Protein AF-A0A9N9RX74-F1 (afdb_monomer_lite)

Secondary structure (DSSP, 8-state):
--------------------B-SSGGGS-TTEEEETTTTEEEEB-SSGGGSPTTEEEETTEEEES--TT-SPTTEEEETTEEEE--SSGGGS-TTEEEETTTTEEEES-SSGGGSPTTEEEETTTTEEEES-SSGGGS-TTEEEETTTTEEEES-SSGGGS-TTEEEETTTTEEEES-SSGGGS-TTEEEETTTTEEEETTTSTTSS-BTEEEEEETTEEEEEEPTTEEEETTTEEEEPPTT----TT-HHHHS-TT-EEEEETTEEEEE-TT-S---S-TT-PPPP------------------

Organism: NCBI:txid315576

pLDDT: mean 77.28, std 19.47, range [28.55, 97.38]

Foldseek 3Di:
DDDDDDDDDPDDDDPDPPQQFAPFQVSEPPQWTQDPVPSGTDGFDPAQVSDDPQWTHDPRDTDGADDAPRDAAQFGGDPRHTDRFADAQVSYDLQWGQDNVVRHTDGAHDFQVSDAAQWTQDPVVRHTDGAADFQVSHPQQWGHPNVVSGTDGAHPFQVSDDQQWTQDPVVSHTDGAAPFQVSEPQQWGQPVVVSHTDGQPPPQQRAAPQWDWDGGNRAIDIDHHPQWDQDPPHHTDGDDPPDDPPLPCLPPQAANQWDWDQDPSDIATHHPPDPDPDRYSPDHPDDPPPPPPPPPDDDDDDDDD

Radius of gyration: 37.35 Å; chains: 1; bounding box: 63×52×132 Å

Structure (mmCIF, N/CA/C/O backbone):
data_AF-A0A9N9RX74-F1
#
_entry.id   AF-A0A9N9RX74-F1
#
loop_
_atom_site.group_PDB
_atom_site.id
_atom_site.type_symbol
_atom_site.label_atom_id
_atom_site.label_alt_id
_atom_site.label_comp_id
_atom_site.label_asym_id
_atom_site.label_entity_id
_atom_site.label_seq_id
_atom_site.pdbx_PDB_ins_code
_atom_site.Cartn_x
_atom_site.Cartn_y
_atom_site.Cartn_z
_atom_site.occupancy
_atom_site.B_iso_or_equiv
_atom_site.auth_seq_id
_atom_site.auth_comp_id
_atom_site.auth_asym_id
_atom_site.auth_atom_id
_atom_site.pdbx_PDB_model_num
ATOM 1 N N . MET A 1 1 ? -17.998 -5.572 -93.639 1.00 39.47 1 MET A N 1
ATOM 2 C CA . MET A 1 1 ? -18.394 -4.177 -93.358 1.00 39.47 1 MET A CA 1
ATOM 3 C C . MET A 1 1 ? -18.316 -3.949 -91.856 1.00 39.47 1 MET A C 1
ATOM 5 O O . MET A 1 1 ? -19.002 -4.650 -91.138 1.00 39.47 1 MET A O 1
ATOM 9 N N . LYS A 1 2 ? -17.438 -3.025 -91.445 1.00 40.91 2 LYS A N 1
ATOM 10 C CA . LYS A 1 2 ? -17.477 -2.146 -90.260 1.00 40.91 2 LYS A CA 1
ATOM 11 C C . LYS A 1 2 ? -17.969 -2.672 -88.890 1.00 40.91 2 LYS A C 1
ATOM 13 O O . LYS A 1 2 ? -19.155 -2.915 -88.721 1.00 40.91 2 LYS A O 1
ATOM 18 N N . SER A 1 3 ? -17.067 -2.490 -87.910 1.00 42.22 3 SER A N 1
ATOM 19 C CA . SER A 1 3 ? -17.311 -1.796 -86.621 1.00 42.22 3 SER A CA 1
ATOM 20 C C . SER A 1 3 ? -18.019 -2.561 -85.486 1.00 42.22 3 SER A C 1
ATOM 22 O O . SER A 1 3 ? -18.928 -3.325 -85.745 1.00 42.22 3 SER A O 1
ATOM 24 N N . PHE A 1 4 ? -17.724 -2.399 -84.188 1.00 45.25 4 PHE A N 1
ATOM 25 C CA . PHE A 1 4 ? -16.960 -1.408 -83.412 1.00 45.25 4 PHE A CA 1
ATOM 26 C C . PHE A 1 4 ? -16.378 -2.131 -82.171 1.00 45.25 4 PHE A C 1
ATOM 28 O O . PHE A 1 4 ? -17.130 -2.766 -81.436 1.00 45.25 4 PHE A O 1
ATOM 35 N N . LEU A 1 5 ? -15.067 -2.022 -81.917 1.00 49.81 5 LEU A N 1
ATOM 36 C CA . LEU A 1 5 ? -14.464 -2.321 -80.610 1.00 49.81 5 LEU A CA 1
ATOM 37 C C . LEU A 1 5 ? -14.644 -1.087 -79.713 1.00 49.81 5 LEU A C 1
ATOM 39 O O . LEU A 1 5 ? -14.194 0.001 -80.072 1.00 49.81 5 LEU A O 1
ATOM 43 N N . LEU A 1 6 ? -15.288 -1.256 -78.559 1.00 53.31 6 LEU A N 1
ATOM 44 C CA . LEU A 1 6 ? -15.466 -0.216 -77.548 1.00 53.31 6 LEU A CA 1
ATOM 45 C C . LEU A 1 6 ? -14.317 -0.315 -76.527 1.00 53.31 6 LEU A C 1
ATOM 47 O O . LEU A 1 6 ? -14.358 -1.127 -75.608 1.00 53.31 6 LEU A O 1
ATOM 51 N N . PHE A 1 7 ? -13.266 0.482 -76.723 1.00 47.78 7 PHE A N 1
ATOM 52 C CA . PHE A 1 7 ? -12.184 0.673 -75.751 1.00 47.78 7 PHE A CA 1
ATOM 53 C C . PHE A 1 7 ? -12.612 1.746 -74.741 1.00 47.78 7 PHE A C 1
ATOM 55 O O . PHE A 1 7 ? -12.694 2.926 -75.081 1.00 47.78 7 PHE A O 1
ATOM 62 N N . ILE A 1 8 ? -12.892 1.347 -73.500 1.00 54.69 8 ILE A N 1
ATOM 63 C CA . ILE A 1 8 ? -13.088 2.273 -72.380 1.00 54.69 8 ILE A CA 1
ATOM 64 C C . ILE A 1 8 ? -11.698 2.623 -71.833 1.00 54.69 8 ILE A C 1
ATOM 66 O O . ILE A 1 8 ? -11.082 1.828 -71.126 1.00 54.69 8 ILE A O 1
ATOM 70 N N . LEU A 1 9 ? -11.185 3.805 -72.193 1.00 48.62 9 LEU A N 1
ATOM 71 C CA . LEU A 1 9 ? -10.022 4.412 -71.542 1.00 48.62 9 LEU A CA 1
ATOM 72 C C . LEU A 1 9 ? -10.445 4.920 -70.154 1.00 48.62 9 LEU A C 1
ATOM 74 O O . LEU A 1 9 ? -11.092 5.960 -70.037 1.00 48.62 9 LEU A O 1
ATOM 78 N N . LEU A 1 10 ? -10.060 4.200 -69.100 1.00 52.34 10 LEU A N 1
ATOM 79 C CA . LEU A 1 10 ? -10.026 4.739 -67.741 1.00 52.34 10 LEU A CA 1
ATOM 80 C C . LEU A 1 10 ? -8.803 5.664 -67.630 1.00 52.34 10 LEU A C 1
ATOM 82 O O . LEU A 1 10 ? -7.663 5.202 -67.589 1.00 52.34 10 LEU A O 1
ATOM 86 N N . ILE A 1 11 ? -9.031 6.976 -67.611 1.00 49.78 11 ILE A N 1
ATOM 87 C CA . ILE A 1 11 ? -7.983 7.976 -67.387 1.00 49.78 11 ILE A CA 1
ATOM 88 C C . ILE A 1 11 ? -7.787 8.092 -65.873 1.00 49.78 11 ILE A C 1
ATOM 90 O O . ILE A 1 11 ? -8.574 8.729 -65.178 1.00 49.78 11 ILE A O 1
ATOM 94 N N . CYS A 1 12 ? -6.751 7.437 -65.353 1.00 43.66 12 CYS A N 1
ATOM 95 C CA . CYS A 1 12 ? -6.320 7.584 -63.968 1.00 43.66 12 CYS A CA 1
ATOM 96 C C . CYS A 1 12 ? -5.566 8.920 -63.839 1.00 43.66 12 CYS A C 1
ATOM 98 O O . CYS A 1 12 ? -4.386 9.006 -64.176 1.00 43.66 12 CYS A O 1
ATOM 100 N N . THR A 1 13 ? -6.240 9.989 -63.409 1.00 49.12 13 THR A N 1
ATOM 101 C CA . THR A 1 13 ? -5.574 11.253 -63.064 1.00 49.12 13 THR A CA 1
ATOM 102 C C . THR A 1 13 ? -4.866 11.081 -61.724 1.00 49.12 13 THR A C 1
ATOM 104 O O . THR A 1 13 ? -5.491 11.161 -60.667 1.00 49.12 13 THR A O 1
ATOM 107 N N . THR A 1 14 ? -3.560 10.824 -61.750 1.00 45.06 14 THR A N 1
ATOM 108 C CA . THR A 1 14 ? -2.724 10.922 -60.549 1.00 45.06 14 THR A CA 1
ATOM 109 C C . THR A 1 14 ? -2.688 12.383 -60.089 1.00 45.06 14 THR A C 1
ATOM 111 O O . THR A 1 14 ? -2.385 13.246 -60.919 1.00 45.06 14 THR A O 1
ATOM 114 N N . PRO A 1 15 ? -2.962 12.702 -58.812 1.00 46.28 15 PRO A N 1
ATOM 115 C CA . PRO A 1 15 ? -2.788 14.057 -58.311 1.00 46.28 15 PRO A CA 1
ATOM 116 C C . PRO A 1 15 ? -1.306 14.432 -58.405 1.00 46.28 15 PRO A C 1
ATOM 118 O O . PRO A 1 15 ? -0.444 13.813 -57.782 1.00 46.28 15 PRO A O 1
ATOM 121 N N . THR A 1 16 ? -0.998 15.439 -59.216 1.00 43.59 16 THR A N 1
ATOM 122 C CA . THR A 1 16 ? 0.318 16.074 -59.255 1.00 43.59 16 THR A CA 1
ATOM 123 C C . THR A 1 16 ? 0.564 16.755 -57.913 1.00 43.59 16 THR A C 1
ATOM 125 O O . THR A 1 16 ? -0.002 17.812 -57.636 1.00 43.59 16 THR A O 1
ATOM 128 N N . ILE A 1 17 ? 1.396 16.144 -57.068 1.00 50.72 17 ILE A N 1
ATOM 129 C CA . ILE A 1 17 ? 1.930 16.772 -55.857 1.00 50.72 17 ILE A CA 1
ATOM 130 C C . ILE A 1 17 ? 2.797 17.949 -56.316 1.00 50.72 17 ILE A C 1
ATOM 132 O O . ILE A 1 17 ? 3.906 17.767 -56.816 1.00 50.72 17 ILE A O 1
ATOM 136 N N . SER A 1 18 ? 2.261 19.163 -56.196 1.00 50.03 18 SER A N 1
ATOM 137 C CA . SER A 1 18 ? 2.992 20.406 -56.436 1.00 50.03 18 SER A CA 1
ATOM 138 C C . SER A 1 18 ? 4.061 20.555 -55.357 1.00 50.03 18 SER A C 1
ATOM 140 O O . SER A 1 18 ? 3.775 20.993 -54.244 1.00 50.03 18 SER A O 1
ATOM 142 N N . VAL A 1 19 ? 5.302 20.201 -55.679 1.00 56.84 19 VAL A N 1
ATOM 143 C CA . VAL A 1 19 ? 6.461 20.537 -54.849 1.00 56.84 19 VAL A CA 1
ATOM 144 C C . VAL A 1 19 ? 6.648 22.053 -54.936 1.00 56.84 19 VAL A C 1
ATOM 146 O O . VAL A 1 19 ? 7.164 22.558 -55.928 1.00 56.84 19 VAL A O 1
ATOM 149 N N . HIS A 1 20 ? 6.155 22.785 -53.936 1.00 70.94 20 HIS A N 1
ATOM 150 C CA . HIS A 1 20 ? 6.226 24.245 -53.898 1.00 70.94 20 HIS A CA 1
ATOM 151 C C . HIS A 1 20 ? 7.668 24.672 -53.580 1.00 70.94 20 HIS A C 1
ATOM 153 O O . HIS A 1 20 ? 8.146 24.528 -52.450 1.00 70.94 20 HIS A O 1
ATOM 159 N N . SER A 1 21 ? 8.395 25.114 -54.606 1.00 81.75 21 SER A N 1
ATOM 160 C CA . SER A 1 21 ? 9.707 25.743 -54.448 1.00 81.75 21 SER A CA 1
ATOM 161 C C . SER A 1 21 ? 9.553 27.155 -53.882 1.00 81.75 21 SER A C 1
ATOM 163 O O . SER A 1 21 ? 8.623 27.865 -54.253 1.00 81.75 21 SER A O 1
ATOM 165 N N . CYS A 1 22 ? 10.472 27.571 -53.014 1.00 86.25 22 CYS A N 1
ATOM 166 C CA . CYS A 1 22 ? 10.453 28.873 -52.348 1.00 86.25 22 CYS A CA 1
ATOM 167 C C . CYS A 1 22 ? 11.838 29.526 -52.373 1.00 86.25 22 CYS A C 1
ATOM 169 O O . CYS A 1 22 ? 12.859 28.840 -52.369 1.00 86.25 22 CYS A O 1
ATOM 171 N N . ASN A 1 23 ? 11.868 30.857 -52.350 1.00 87.25 23 ASN A N 1
ATOM 172 C CA . ASN A 1 23 ? 13.080 31.655 -52.156 1.00 87.25 23 ASN A CA 1
ATOM 173 C C . ASN A 1 23 ? 13.099 32.331 -50.778 1.00 87.25 23 ASN A C 1
ATOM 175 O O . ASN A 1 23 ? 14.157 32.712 -50.284 1.00 87.25 23 ASN A O 1
ATOM 179 N N . ASN A 1 24 ? 11.931 32.523 -50.161 1.00 85.12 24 ASN A N 1
ATOM 180 C CA . ASN A 1 24 ? 11.794 33.073 -48.817 1.00 85.12 24 ASN A CA 1
ATOM 181 C C . ASN A 1 24 ? 10.496 32.580 -48.145 1.00 85.12 24 ASN A C 1
ATOM 183 O O . ASN A 1 24 ? 9.638 31.973 -48.778 1.00 85.12 24 ASN A O 1
ATOM 187 N N . ASN A 1 25 ? 10.326 32.866 -46.851 1.00 81.88 25 ASN A N 1
ATOM 188 C CA . ASN A 1 25 ? 9.178 32.387 -46.066 1.00 81.88 25 ASN A CA 1
ATOM 189 C C . ASN A 1 25 ? 7.806 32.893 -46.544 1.00 81.88 25 ASN A C 1
ATOM 191 O O . ASN A 1 25 ? 6.804 32.298 -46.170 1.00 81.88 25 ASN A O 1
ATOM 195 N N . LYS A 1 26 ? 7.732 33.975 -47.332 1.00 86.00 26 LYS A N 1
ATOM 196 C CA . LYS A 1 26 ? 6.457 34.486 -47.868 1.00 86.00 26 LYS A CA 1
ATOM 197 C C . LYS A 1 26 ? 5.924 33.639 -49.019 1.00 86.00 26 LYS A C 1
ATOM 199 O O . LYS A 1 26 ? 4.746 33.743 -49.335 1.00 86.00 26 LYS A O 1
ATOM 204 N N . ASP A 1 27 ? 6.786 32.821 -49.618 1.00 86.69 27 ASP A N 1
ATOM 205 C CA . ASP A 1 27 ? 6.413 31.884 -50.675 1.00 86.69 27 ASP A CA 1
ATOM 206 C C . ASP A 1 27 ? 5.790 30.602 -50.084 1.00 86.69 27 ASP A C 1
ATOM 208 O O . ASP A 1 27 ? 5.412 29.705 -50.824 1.00 86.69 27 ASP A O 1
ATOM 212 N N . CYS A 1 28 ? 5.701 30.498 -48.753 1.00 83.25 28 CYS A N 1
ATOM 213 C CA . CYS A 1 28 ? 5.176 29.344 -48.034 1.00 83.25 28 CYS A CA 1
ATOM 214 C C . CYS A 1 28 ? 3.874 29.683 -47.302 1.00 83.25 28 CYS A C 1
ATOM 216 O O . CYS A 1 28 ? 3.587 30.849 -47.019 1.00 83.25 28 CYS A O 1
ATOM 218 N N . ASN A 1 29 ? 3.087 28.658 -46.966 1.00 85.56 29 ASN A N 1
ATOM 219 C CA . ASN A 1 29 ? 1.872 28.849 -46.175 1.00 85.56 29 ASN A CA 1
ATOM 220 C C . ASN A 1 29 ? 2.196 29.362 -44.760 1.00 85.56 29 ASN A C 1
ATOM 222 O O . ASN A 1 29 ? 3.330 29.265 -44.295 1.00 85.56 29 ASN A O 1
ATOM 226 N N . VAL A 1 30 ? 1.182 29.880 -44.054 1.00 80.38 30 VAL A N 1
ATOM 227 C CA . VAL A 1 30 ? 1.325 30.484 -42.709 1.00 80.38 30 VAL A CA 1
ATOM 228 C C . VAL A 1 30 ? 2.016 29.545 -41.705 1.00 80.38 30 VAL A C 1
ATOM 230 O O . VAL A 1 30 ? 2.771 30.013 -40.853 1.00 80.38 30 VAL A O 1
ATOM 233 N N . ASP A 1 31 ? 1.841 28.231 -41.866 1.00 76.25 31 ASP A N 1
ATOM 234 C CA . ASP A 1 31 ? 2.404 27.200 -40.984 1.00 76.25 31 ASP A CA 1
ATOM 235 C C . ASP A 1 31 ? 3.706 26.582 -41.524 1.00 76.25 31 ASP A C 1
ATOM 237 O O . ASP A 1 31 ? 4.183 25.558 -41.030 1.00 76.25 31 ASP A O 1
ATOM 241 N N . GLU A 1 32 ? 4.304 27.186 -42.550 1.00 83.50 32 GLU A N 1
ATOM 242 C CA . GLU A 1 32 ? 5.499 26.698 -43.229 1.00 83.50 32 GLU A CA 1
ATOM 243 C C . GLU A 1 32 ? 6.634 27.736 -43.205 1.00 83.50 32 GLU A C 1
ATOM 245 O O . GLU A 1 32 ? 6.478 28.912 -42.871 1.00 83.50 32 GLU A O 1
ATOM 250 N N . HIS A 1 33 ? 7.843 27.288 -43.515 1.00 84.62 33 HIS A N 1
ATOM 251 C CA . HIS A 1 33 ? 8.993 28.149 -43.760 1.00 84.62 33 HIS A CA 1
ATOM 252 C C . HIS A 1 33 ? 9.804 27.600 -44.926 1.00 84.62 33 HIS A C 1
ATOM 254 O O . HIS A 1 33 ? 9.782 26.400 -45.205 1.00 84.62 33 HIS A O 1
ATOM 260 N N . CYS A 1 34 ? 10.534 28.483 -45.594 1.00 82.69 34 CYS A N 1
ATOM 261 C CA . CYS A 1 34 ? 11.410 28.106 -46.680 1.00 82.69 34 CYS A CA 1
ATOM 262 C C . CYS A 1 34 ? 12.729 27.573 -46.122 1.00 82.69 34 CYS A C 1
ATOM 264 O O . CYS A 1 34 ? 13.456 28.294 -45.436 1.00 82.69 34 CYS A O 1
ATOM 266 N N . ARG A 1 35 ? 13.051 26.309 -46.412 1.00 80.50 35 ARG A N 1
ATOM 267 C CA . ARG A 1 35 ? 14.345 25.726 -46.042 1.00 80.50 35 ARG A CA 1
ATOM 268 C C . ARG A 1 35 ? 15.417 26.174 -47.025 1.00 80.50 35 ARG A C 1
ATOM 270 O O . ARG A 1 35 ? 15.446 25.680 -48.150 1.00 80.50 35 ARG A O 1
ATOM 277 N N . ASN A 1 36 ? 16.335 27.030 -46.578 1.00 76.88 36 ASN A N 1
ATOM 278 C CA . ASN A 1 36 ? 17.414 27.586 -47.408 1.00 76.88 36 ASN A CA 1
ATOM 279 C C . ASN A 1 36 ? 18.270 26.514 -48.111 1.00 76.88 36 ASN A C 1
ATOM 281 O O . ASN A 1 36 ? 18.756 26.746 -49.210 1.00 76.88 36 ASN A O 1
ATOM 285 N N . GLU A 1 37 ? 18.425 25.332 -47.508 1.00 78.56 37 GLU A N 1
ATOM 286 C CA . GLU A 1 37 ? 19.217 24.228 -48.070 1.00 78.56 37 GLU A CA 1
ATOM 287 C C . GLU A 1 37 ? 18.522 23.491 -49.224 1.00 78.56 37 GLU A C 1
ATOM 289 O O . GLU A 1 37 ? 19.183 22.941 -50.100 1.00 78.56 37 GLU A O 1
ATOM 294 N N . THR A 1 38 ? 17.184 23.451 -49.227 1.00 80.31 38 THR A N 1
ATOM 295 C CA . THR A 1 38 ? 16.403 22.669 -50.208 1.00 80.31 38 THR A CA 1
ATOM 296 C C . THR A 1 38 ? 15.525 23.529 -51.111 1.00 80.31 38 THR A C 1
ATOM 298 O O . THR A 1 38 ? 14.982 23.003 -52.082 1.00 80.31 38 THR A O 1
ATOM 301 N N . LEU A 1 39 ? 15.384 24.824 -50.798 1.00 86.81 39 LEU A N 1
ATOM 302 C CA . LEU A 1 39 ? 14.485 25.782 -51.450 1.00 86.81 39 LEU A CA 1
ATOM 303 C C . LEU A 1 39 ? 13.041 25.259 -51.539 1.00 86.81 39 LEU A C 1
ATOM 305 O O . LEU A 1 39 ? 12.364 25.412 -52.556 1.00 86.81 39 LEU A O 1
ATOM 309 N N . LYS A 1 40 ? 12.579 24.592 -50.473 1.00 84.81 40 LYS A N 1
ATOM 310 C CA . LYS A 1 40 ? 11.228 24.025 -50.345 1.00 84.81 40 LYS A CA 1
ATOM 311 C C . LYS A 1 40 ? 10.559 24.485 -49.058 1.00 84.81 40 LYS A C 1
ATOM 313 O O . LYS A 1 40 ? 11.217 24.610 -48.021 1.00 84.81 40 LYS A O 1
ATOM 318 N N . CYS A 1 41 ? 9.248 24.688 -49.128 1.00 81.69 41 CYS A N 1
ATOM 319 C CA . CYS A 1 41 ? 8.431 24.958 -47.954 1.00 81.69 41 CYS A CA 1
ATOM 320 C C . CYS A 1 41 ? 8.328 23.705 -47.076 1.00 81.69 41 CYS A C 1
ATOM 322 O O . CYS A 1 41 ? 8.033 22.613 -47.562 1.00 81.69 41 CYS A O 1
ATOM 324 N N . SER A 1 42 ? 8.600 23.860 -45.783 1.00 78.00 42 SER A N 1
ATOM 325 C CA . SER A 1 42 ? 8.465 22.816 -44.767 1.00 78.00 42 SER A CA 1
ATOM 326 C C . SER A 1 42 ? 7.597 23.330 -43.633 1.00 78.00 42 SER A C 1
ATOM 328 O O . SER A 1 42 ? 7.782 24.464 -43.186 1.00 78.00 42 SER A O 1
ATOM 330 N N . LYS A 1 43 ? 6.712 22.480 -43.105 1.00 80.19 43 LYS A N 1
ATOM 331 C CA . LYS A 1 43 ? 5.944 22.797 -41.897 1.00 80.19 43 LYS A CA 1
ATOM 332 C C . LYS A 1 43 ? 6.868 23.197 -40.749 1.00 80.19 43 LYS A C 1
ATOM 334 O O . LYS A 1 43 ? 7.937 22.603 -40.567 1.00 80.19 43 LYS A O 1
ATOM 339 N N . ARG A 1 44 ? 6.453 24.219 -40.006 1.00 82.06 44 ARG A N 1
ATOM 340 C CA . ARG A 1 44 ? 6.989 24.526 -38.681 1.00 82.06 44 ARG A CA 1
ATOM 341 C C . ARG A 1 44 ? 6.372 23.561 -37.681 1.00 82.06 44 ARG A C 1
ATOM 343 O O . ARG A 1 44 ? 5.224 23.156 -37.835 1.00 82.06 44 ARG A O 1
ATOM 350 N N . CYS A 1 45 ? 7.134 23.220 -36.660 1.00 86.62 45 CYS A N 1
ATOM 351 C CA . CYS A 1 45 ? 6.640 22.453 -35.529 1.00 86.62 45 CYS A CA 1
ATOM 352 C C . CYS A 1 45 ? 6.773 23.279 -34.251 1.00 86.62 45 CYS A C 1
ATOM 354 O O . CYS A 1 45 ? 7.661 24.126 -34.133 1.00 86.62 45 CYS A O 1
ATOM 356 N N . GLN A 1 46 ? 5.903 23.023 -33.288 1.00 86.19 46 GLN A N 1
ATOM 357 C CA . GLN A 1 46 ? 6.021 23.511 -31.919 1.00 86.19 46 GLN A CA 1
ATOM 358 C C . GLN A 1 46 ? 6.235 22.341 -30.948 1.00 86.19 46 GLN A C 1
ATOM 360 O O . GLN A 1 46 ? 6.946 22.483 -29.951 1.00 86.19 46 GLN A O 1
ATOM 365 N N . TYR A 1 47 ? 5.670 21.179 -31.272 1.00 85.12 47 TYR A N 1
ATOM 366 C CA . TYR A 1 47 ? 5.776 19.927 -30.535 1.00 85.12 47 TYR A CA 1
ATOM 367 C C . TYR A 1 47 ? 6.157 18.781 -31.482 1.00 85.12 47 TYR A C 1
ATOM 369 O O . TYR A 1 47 ? 5.943 18.862 -32.689 1.00 85.12 47 TYR A O 1
ATOM 377 N N . ASP A 1 48 ? 6.692 17.681 -30.943 1.00 83.44 48 ASP A N 1
ATOM 378 C CA . ASP A 1 48 ? 7.052 16.494 -31.742 1.00 83.44 48 ASP A CA 1
ATOM 379 C C . ASP A 1 48 ? 5.836 15.915 -32.497 1.00 83.44 48 ASP A C 1
ATOM 381 O O . ASP A 1 48 ? 5.984 15.401 -33.600 1.00 83.44 48 ASP A O 1
ATOM 385 N N . ALA A 1 49 ? 4.625 16.074 -31.946 1.00 85.19 49 ALA A N 1
ATOM 386 C CA . ALA A 1 49 ? 3.369 15.648 -32.568 1.00 85.19 49 ALA A CA 1
ATOM 387 C C . ALA A 1 49 ? 3.005 16.415 -33.857 1.00 85.19 49 ALA A C 1
ATOM 389 O O . ALA A 1 49 ? 2.165 15.944 -34.621 1.00 85.19 49 ALA A O 1
ATOM 390 N N . ASP A 1 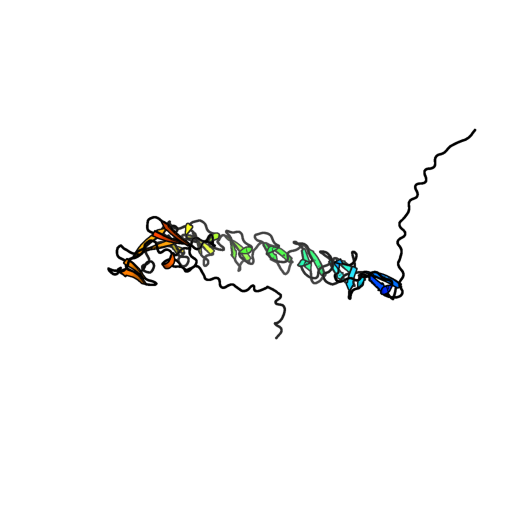50 ? 3.629 17.572 -34.110 1.00 86.06 50 ASP A N 1
ATOM 391 C CA . ASP A 1 50 ? 3.434 18.340 -35.348 1.00 86.06 50 ASP A CA 1
ATOM 392 C C . ASP A 1 50 ? 4.260 17.772 -36.517 1.00 86.06 50 ASP A C 1
ATOM 394 O O . ASP A 1 50 ? 4.074 18.162 -37.674 1.00 86.06 50 ASP A O 1
ATOM 398 N N . CYS A 1 51 ? 5.195 16.865 -36.219 1.00 84.81 51 CYS A N 1
ATOM 399 C CA . CYS A 1 51 ? 6.064 16.226 -37.191 1.00 84.81 51 CYS A CA 1
ATOM 400 C C . CYS A 1 51 ? 5.509 14.865 -37.647 1.00 84.81 51 CYS A C 1
ATOM 402 O O . CYS A 1 51 ? 4.773 14.188 -36.935 1.00 84.81 51 CYS A O 1
ATOM 404 N N . GLU A 1 52 ? 5.873 14.453 -38.866 1.00 83.31 52 GLU A N 1
ATOM 405 C CA . GLU A 1 52 ? 5.606 13.094 -39.361 1.00 83.31 52 GLU A CA 1
ATOM 406 C C . GLU A 1 52 ? 6.286 12.040 -38.468 1.00 83.31 52 GLU A C 1
ATOM 408 O O . GLU A 1 52 ? 7.261 12.341 -37.777 1.00 83.31 52 GLU A O 1
ATOM 413 N N . SER A 1 53 ? 5.805 10.793 -38.514 1.00 79.31 53 SER A N 1
ATOM 414 C CA . SER A 1 53 ? 6.419 9.666 -37.800 1.00 79.31 53 SER A CA 1
ATOM 415 C C . SER A 1 53 ? 7.936 9.597 -38.057 1.00 79.31 53 SER A C 1
ATOM 417 O O . SER A 1 53 ? 8.387 9.825 -39.178 1.00 79.31 53 SER A O 1
ATOM 419 N N . ASP A 1 54 ? 8.717 9.310 -37.009 1.00 77.88 54 ASP A N 1
ATOM 420 C CA . ASP A 1 54 ? 10.195 9.285 -37.002 1.00 77.88 54 ASP A CA 1
ATOM 421 C C . ASP A 1 54 ? 10.902 10.652 -37.149 1.00 77.88 54 ASP A C 1
ATOM 423 O O . ASP A 1 54 ? 12.095 10.720 -37.474 1.00 77.88 54 ASP A O 1
ATOM 427 N N . LYS A 1 55 ? 10.193 11.759 -36.891 1.00 87.19 55 LYS A N 1
ATOM 428 C CA . LYS A 1 55 ? 10.768 13.106 -36.759 1.00 87.19 55 LYS A CA 1
ATOM 429 C C . LYS A 1 55 ? 10.420 13.722 -35.402 1.00 87.19 55 LYS A C 1
ATOM 431 O O . LYS A 1 55 ? 9.416 13.375 -34.791 1.00 87.19 55 LYS A O 1
ATOM 436 N N . TYR A 1 56 ? 11.234 14.671 -34.952 1.00 89.25 56 TYR A N 1
ATOM 437 C CA . TYR A 1 56 ? 10.998 15.439 -33.727 1.00 89.25 56 TYR A CA 1
ATOM 438 C C . TYR A 1 56 ? 11.220 16.932 -33.971 1.00 89.25 56 TYR A C 1
ATOM 440 O O . TYR A 1 56 ? 11.903 17.322 -34.926 1.00 89.25 56 TYR A O 1
ATOM 448 N N . CYS A 1 57 ? 10.654 17.775 -33.111 1.00 88.62 57 CYS A N 1
ATOM 449 C CA . CYS A 1 57 ? 10.675 19.214 -33.307 1.00 88.62 57 CYS A CA 1
ATOM 450 C C . CYS A 1 57 ? 11.886 19.890 -32.660 1.00 88.62 57 CYS A C 1
ATOM 452 O O . CYS A 1 57 ? 11.931 20.061 -31.440 1.00 88.62 57 CYS A O 1
ATOM 454 N N . ASP A 1 58 ? 12.850 20.344 -33.461 1.00 88.69 58 ASP A N 1
ATOM 455 C CA . ASP A 1 58 ? 14.055 21.040 -33.006 1.00 88.69 58 ASP A CA 1
ATOM 456 C C . ASP A 1 58 ? 14.131 22.474 -33.499 1.00 88.69 58 ASP A C 1
ATOM 458 O O . ASP A 1 58 ? 14.343 22.721 -34.679 1.00 88.69 58 ASP A O 1
ATOM 462 N N . GLY A 1 59 ? 13.947 23.435 -32.590 1.00 84.69 59 GLY A N 1
ATOM 463 C CA . GLY A 1 59 ? 14.033 24.853 -32.941 1.00 84.69 59 GLY A CA 1
ATOM 464 C C . GLY A 1 59 ? 13.032 25.287 -34.018 1.00 84.69 59 GLY A C 1
ATOM 465 O O . GLY A 1 59 ? 13.329 26.194 -34.785 1.00 84.69 59 GLY A O 1
ATOM 466 N N . SER A 1 60 ? 11.839 24.683 -34.054 1.00 84.44 60 SER A N 1
ATOM 467 C CA . SER A 1 60 ? 10.788 24.851 -35.082 1.00 84.44 60 SER A CA 1
ATOM 468 C C . SER A 1 60 ? 10.985 24.076 -36.387 1.00 84.44 60 SER A C 1
ATOM 470 O O . SER A 1 60 ? 10.173 24.216 -37.306 1.00 84.44 60 SER A O 1
ATOM 472 N N . GLU A 1 61 ? 12.009 23.228 -36.470 1.00 85.19 61 GLU A N 1
ATOM 473 C CA . GLU A 1 61 ? 12.232 22.342 -37.608 1.00 85.19 61 GLU A CA 1
ATOM 474 C C . GLU A 1 61 ? 12.002 20.880 -37.233 1.00 85.19 61 GLU A C 1
ATOM 476 O O . GLU A 1 61 ? 12.579 20.363 -36.277 1.00 85.19 61 GLU A O 1
ATOM 481 N N . CYS A 1 62 ? 11.211 20.172 -38.039 1.00 86.06 62 CYS A N 1
ATOM 482 C CA . CYS A 1 62 ? 11.132 18.721 -37.936 1.00 86.06 62 CYS A CA 1
ATOM 483 C C . CYS A 1 62 ? 12.440 18.095 -38.434 1.00 86.06 62 CYS A C 1
ATOM 485 O O . CYS A 1 62 ? 12.715 18.097 -39.645 1.00 86.06 62 CYS A O 1
ATOM 487 N N . LYS A 1 63 ? 13.228 17.555 -37.503 1.00 87.44 63 LYS A N 1
ATOM 488 C CA . LYS A 1 63 ? 14.451 16.797 -37.782 1.00 87.44 63 LYS A CA 1
ATOM 489 C C . LYS A 1 63 ? 14.151 15.307 -37.769 1.00 8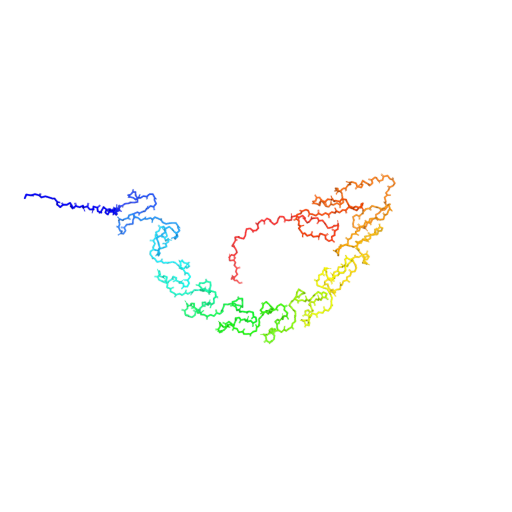7.44 63 LYS A C 1
ATOM 491 O O . LYS A 1 63 ? 13.396 14.831 -36.929 1.00 87.44 63 LYS A O 1
ATOM 496 N N . THR A 1 64 ? 14.746 14.579 -38.707 1.00 87.94 64 THR A N 1
ATOM 497 C CA . THR A 1 64 ? 14.667 13.116 -38.743 1.00 87.94 64 THR A CA 1
ATOM 498 C C . THR A 1 64 ? 15.408 12.527 -37.554 1.00 87.94 64 THR A C 1
ATOM 500 O O . THR A 1 64 ? 16.536 12.934 -37.270 1.00 87.94 64 THR A O 1
ATOM 503 N N . GLY A 1 65 ? 14.788 11.551 -36.895 1.00 88.75 65 GLY A N 1
ATOM 504 C CA . GLY A 1 65 ? 15.371 10.835 -35.775 1.00 88.75 65 GLY A CA 1
ATOM 505 C C . GLY A 1 65 ? 14.569 10.982 -34.492 1.00 88.75 65 GLY A C 1
ATOM 506 O O . GLY A 1 65 ? 13.344 11.047 -34.503 1.00 88.75 65 GLY A O 1
ATOM 507 N N . CYS A 1 66 ? 15.271 11.031 -33.367 1.00 90.00 66 CYS A N 1
ATOM 508 C CA . CYS A 1 66 ? 14.663 11.071 -32.044 1.00 90.00 66 CYS A CA 1
ATOM 509 C C . CYS A 1 66 ? 15.442 11.967 -31.076 1.00 90.00 66 CYS A C 1
ATOM 511 O O . CYS A 1 66 ? 16.575 12.378 -31.341 1.00 90.00 66 CYS A O 1
ATOM 513 N N . ARG A 1 67 ? 14.849 12.188 -29.901 1.00 88.44 67 ARG A N 1
ATOM 514 C CA . ARG A 1 67 ? 15.501 12.736 -28.707 1.00 88.44 67 ARG A CA 1
ATOM 515 C C . ARG A 1 67 ? 15.441 11.749 -27.543 1.00 88.44 67 ARG A C 1
ATOM 517 O O . ARG A 1 67 ? 14.626 10.821 -27.578 1.00 88.44 67 ARG A O 1
ATOM 524 N N . PRO A 1 68 ? 16.263 11.939 -26.493 1.00 83.06 68 PRO A N 1
ATOM 525 C CA . PRO A 1 68 ? 16.107 11.203 -25.244 1.00 83.06 68 PRO A CA 1
ATOM 526 C C . PRO A 1 68 ? 14.655 11.273 -24.747 1.00 83.06 68 PRO A C 1
ATOM 528 O O . PRO A 1 68 ? 14.133 12.356 -24.504 1.00 83.06 68 PRO A O 1
ATOM 531 N N . GLY A 1 69 ? 14.001 10.114 -24.632 1.00 77.81 69 GLY A N 1
ATOM 532 C CA . GLY A 1 69 ? 12.608 9.998 -24.187 1.00 77.81 69 GLY A CA 1
ATOM 533 C C . GLY A 1 69 ? 11.528 10.099 -25.274 1.00 77.81 69 GLY A C 1
ATOM 534 O O . GLY A 1 69 ? 10.371 9.860 -24.953 1.00 77.81 69 GLY A O 1
ATOM 535 N N . SER A 1 70 ? 11.867 10.389 -26.537 1.00 84.31 70 SER A N 1
ATOM 536 C CA . SER A 1 70 ? 10.881 10.451 -27.639 1.00 84.31 70 SER A CA 1
ATOM 537 C C . SER A 1 70 ? 10.638 9.101 -28.336 1.00 84.31 70 SER A C 1
ATOM 539 O O . SER A 1 70 ? 9.833 9.023 -29.258 1.00 84.31 70 SER A O 1
ATOM 541 N N . CYS A 1 71 ? 11.354 8.042 -27.951 1.00 82.94 71 CYS A N 1
ATOM 542 C CA . CYS A 1 71 ? 11.183 6.712 -28.537 1.00 82.94 71 CYS A CA 1
ATOM 543 C C . CYS A 1 71 ? 10.057 5.925 -27.847 1.00 82.94 71 CYS A C 1
ATOM 545 O O . CYS A 1 71 ? 9.765 6.145 -26.675 1.00 82.94 71 CYS A O 1
ATOM 547 N N . SER A 1 72 ? 9.449 4.985 -28.581 1.00 80.56 72 SER A N 1
ATOM 548 C CA . SER A 1 72 ? 8.467 4.030 -28.045 1.00 80.56 72 SER A CA 1
ATOM 549 C C . SER A 1 72 ? 9.064 3.140 -26.942 1.00 80.56 72 SER A C 1
ATOM 551 O O . SER A 1 72 ? 10.285 3.067 -26.803 1.00 80.56 72 SER A O 1
ATOM 553 N N . GLU A 1 73 ? 8.218 2.395 -26.223 1.00 79.38 73 GLU A N 1
ATOM 554 C CA . GLU A 1 73 ? 8.650 1.382 -25.245 1.00 79.38 73 GLU A CA 1
ATOM 555 C C . GLU A 1 73 ? 9.756 0.463 -25.798 1.00 79.38 73 GLU A C 1
ATOM 557 O O . GLU A 1 73 ? 9.806 0.158 -26.998 1.00 79.38 73 GLU A O 1
ATOM 562 N N . ASN A 1 74 ? 10.667 0.053 -24.913 1.00 77.81 74 ASN A N 1
ATOM 563 C CA . ASN A 1 74 ? 11.860 -0.750 -25.187 1.00 77.81 74 ASN A CA 1
ATOM 564 C C . ASN A 1 74 ? 12.847 -0.128 -26.196 1.00 77.81 74 ASN A C 1
ATOM 566 O O . ASN A 1 74 ? 13.680 -0.847 -26.762 1.00 77.81 74 ASN A O 1
ATOM 570 N N . LYS A 1 75 ? 12.780 1.190 -26.444 1.00 85.25 75 LYS A N 1
ATOM 571 C CA . LYS A 1 75 ? 13.730 1.895 -27.312 1.00 85.25 75 LYS A CA 1
ATOM 572 C C . LYS A 1 75 ? 14.334 3.132 -26.654 1.00 85.25 75 LYS A C 1
ATOM 574 O O . LYS A 1 75 ? 13.674 3.890 -25.948 1.00 85.25 75 LYS A O 1
ATOM 579 N N . LEU A 1 76 ? 15.596 3.383 -26.977 1.00 89.19 76 LEU A N 1
ATOM 580 C CA . LEU A 1 76 ? 16.328 4.590 -26.624 1.00 89.19 76 LEU A CA 1
ATOM 581 C C . LEU A 1 76 ? 16.761 5.346 -27.862 1.00 89.19 76 LEU A C 1
ATOM 583 O O . LEU A 1 76 ? 17.113 4.757 -28.879 1.00 89.19 76 LEU A O 1
ATOM 587 N N . CYS A 1 77 ? 16.834 6.665 -27.728 1.00 88.50 77 CYS A N 1
ATOM 588 C CA . CYS A 1 77 ? 17.444 7.472 -28.758 1.00 88.50 77 CYS A CA 1
ATOM 589 C C . CYS A 1 77 ? 18.969 7.480 -28.627 1.00 88.50 77 CYS A C 1
ATOM 591 O O . CYS A 1 77 ? 19.507 8.093 -27.702 1.00 88.50 77 CYS A O 1
ATOM 593 N N . ARG A 1 78 ? 19.666 6.842 -29.571 1.00 88.00 78 ARG A N 1
ATOM 594 C CA . ARG A 1 78 ? 21.128 6.885 -29.703 1.00 88.00 78 ARG A CA 1
ATOM 595 C C . ARG A 1 78 ? 21.497 7.380 -31.089 1.00 88.00 78 ARG A C 1
ATOM 597 O O . ARG A 1 78 ? 20.998 6.875 -32.087 1.00 88.00 78 ARG A O 1
ATOM 604 N N . ASN A 1 79 ? 22.349 8.403 -31.153 1.00 88.56 79 ASN A N 1
ATOM 605 C CA . ASN A 1 79 ? 22.799 9.007 -32.415 1.00 88.56 79 ASN A CA 1
ATOM 606 C C . ASN A 1 79 ? 21.637 9.375 -33.363 1.00 88.56 79 ASN A C 1
ATOM 608 O O . ASN A 1 79 ? 21.714 9.165 -34.573 1.00 88.56 79 ASN A O 1
ATOM 612 N N . GLY A 1 80 ? 20.534 9.881 -32.797 1.00 86.00 80 GLY A N 1
ATOM 613 C CA . GLY A 1 80 ? 19.333 10.250 -33.547 1.00 86.00 80 GLY A CA 1
ATOM 614 C C . GLY A 1 80 ? 18.511 9.066 -34.065 1.00 86.00 80 GLY A C 1
ATOM 615 O O . GLY A 1 80 ? 17.622 9.278 -34.879 1.00 86.00 80 GLY A O 1
ATOM 616 N N . LYS A 1 81 ? 18.765 7.829 -33.624 1.00 89.12 81 LYS A N 1
ATOM 617 C CA . LYS A 1 81 ? 17.979 6.643 -33.992 1.00 89.12 81 LYS A CA 1
ATOM 618 C C . LYS A 1 81 ? 17.384 5.981 -32.756 1.00 89.12 81 LYS A C 1
ATOM 620 O O . LYS A 1 81 ? 18.055 5.849 -31.736 1.00 89.12 81 LYS A O 1
ATOM 625 N N . CYS A 1 82 ? 16.123 5.563 -32.855 1.00 87.06 82 CYS A N 1
ATOM 626 C CA . CYS A 1 82 ? 15.493 4.754 -31.820 1.00 87.06 82 CYS A CA 1
ATOM 627 C C . CYS A 1 82 ? 15.992 3.313 -31.939 1.00 87.06 82 CYS A C 1
ATOM 629 O O . CYS A 1 82 ? 15.525 2.549 -32.785 1.00 87.06 82 CYS A O 1
ATOM 631 N N . GLU A 1 83 ? 16.947 2.955 -31.095 1.00 89.88 83 GLU A N 1
ATOM 632 C CA . GLU A 1 83 ? 17.522 1.615 -31.003 1.00 89.88 83 GLU A CA 1
ATOM 633 C C . GLU A 1 83 ? 16.887 0.856 -29.838 1.00 89.88 83 GLU A C 1
ATOM 635 O O . GLU A 1 83 ? 16.441 1.466 -28.869 1.00 89.88 83 GLU A O 1
ATOM 640 N N . ILE A 1 84 ? 16.835 -0.476 -29.922 1.00 88.69 84 ILE A N 1
ATOM 641 C CA . ILE A 1 84 ? 16.331 -1.309 -28.823 1.00 88.69 84 ILE A CA 1
ATOM 642 C C . ILE A 1 84 ? 17.224 -1.101 -27.598 1.00 88.69 84 ILE A C 1
ATOM 644 O O . ILE A 1 84 ? 18.439 -1.290 -27.676 1.00 88.69 84 ILE A O 1
ATOM 648 N N . GLY A 1 85 ? 16.617 -0.736 -26.473 1.00 91.00 85 GLY A N 1
ATOM 649 C CA . GLY A 1 85 ? 17.331 -0.492 -25.230 1.00 91.00 85 GLY A CA 1
ATOM 650 C C . GLY A 1 85 ? 16.503 0.267 -24.204 1.00 91.00 85 GLY A C 1
ATOM 651 O O . GLY A 1 85 ? 15.344 0.613 -24.429 1.00 91.00 85 GLY A O 1
ATOM 652 N N . CYS A 1 86 ? 17.127 0.550 -23.071 1.00 92.06 86 CYS A N 1
ATOM 653 C CA . CYS A 1 86 ? 16.526 1.261 -21.953 1.00 92.06 86 CYS A CA 1
ATOM 654 C C . CYS A 1 86 ? 17.584 2.089 -21.227 1.00 92.06 86 CYS A C 1
ATOM 656 O O . CYS A 1 86 ? 18.770 1.784 -21.293 1.00 92.06 86 CYS A O 1
ATOM 658 N N . SER A 1 87 ? 17.151 3.147 -20.545 1.00 89.75 87 SER A N 1
ATOM 659 C CA . SER A 1 87 ? 17.991 3.942 -19.635 1.00 89.75 87 SER A CA 1
ATOM 660 C C . SER A 1 87 ? 17.412 3.997 -18.224 1.00 89.75 87 SER A C 1
ATOM 662 O O . SER A 1 87 ? 18.030 4.544 -17.324 1.00 89.75 87 SER A O 1
ATOM 664 N N . HIS A 1 88 ? 16.189 3.492 -18.060 1.00 88.00 88 HIS A N 1
ATOM 665 C CA . HIS A 1 88 ? 15.454 3.398 -16.811 1.00 88.00 88 HIS A CA 1
ATOM 666 C C . HIS A 1 88 ? 14.515 2.201 -16.911 1.00 88.00 88 HIS A C 1
ATOM 668 O O . HIS A 1 88 ? 14.013 1.908 -18.001 1.00 88.00 88 HIS A O 1
ATOM 674 N N . HIS A 1 89 ? 14.203 1.570 -15.779 1.00 88.31 89 HIS A N 1
ATOM 675 C CA . HIS A 1 89 ? 13.278 0.435 -15.732 1.00 88.31 89 HIS A CA 1
ATOM 676 C C . HIS A 1 89 ? 11.928 0.758 -16.383 1.00 88.31 89 HIS A C 1
ATOM 678 O O . HIS A 1 89 ? 11.418 -0.054 -17.136 1.00 88.31 89 HIS A O 1
ATOM 684 N N . LYS A 1 90 ? 11.400 1.980 -16.224 1.00 85.19 90 LYS A N 1
ATOM 685 C CA . LYS A 1 90 ? 10.137 2.417 -16.854 1.00 85.19 90 LYS A CA 1
ATOM 686 C C . LYS A 1 90 ? 10.092 2.305 -18.388 1.00 85.19 90 LYS A C 1
ATOM 688 O O . LYS A 1 90 ? 9.018 2.439 -18.955 1.00 85.19 90 LYS A O 1
ATOM 693 N N . HIS A 1 91 ? 11.237 2.142 -19.059 1.00 85.94 91 HIS A N 1
ATOM 694 C CA . HIS A 1 91 ? 11.291 1.932 -20.509 1.00 85.94 91 HIS A CA 1
ATOM 695 C C . HIS A 1 91 ? 11.110 0.465 -20.906 1.00 85.94 91 HIS A C 1
ATOM 697 O O . HIS A 1 91 ? 10.976 0.206 -22.095 1.00 85.94 91 HIS A O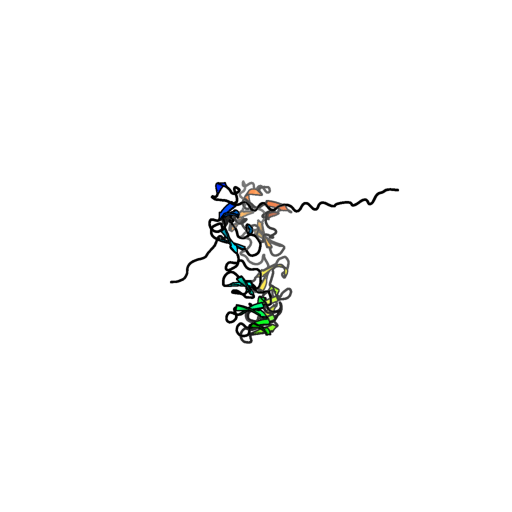 1
ATOM 703 N N . CYS A 1 92 ? 11.142 -0.458 -19.944 1.00 88.31 92 CYS A N 1
ATOM 704 C CA . CYS A 1 92 ? 10.970 -1.890 -20.144 1.00 88.31 92 CYS A CA 1
ATOM 705 C C . CYS A 1 92 ? 9.530 -2.327 -19.831 1.00 88.31 92 CYS A C 1
ATOM 707 O O . CYS A 1 92 ? 8.777 -1.582 -19.187 1.00 88.31 92 CYS A O 1
ATOM 709 N N . LYS A 1 93 ? 9.153 -3.551 -20.209 1.00 88.88 93 LYS A N 1
ATOM 710 C CA . LYS A 1 93 ? 7.861 -4.157 -19.821 1.00 88.88 93 LYS A CA 1
ATOM 711 C C . LYS A 1 93 ? 7.836 -4.558 -18.345 1.00 88.88 93 LYS A C 1
ATOM 713 O O . LYS A 1 93 ? 8.898 -4.674 -17.748 1.00 88.88 93 LYS A O 1
ATOM 718 N N . THR A 1 94 ? 6.655 -4.785 -17.767 1.00 84.88 94 THR A N 1
ATOM 719 C CA . THR A 1 94 ? 6.460 -5.085 -16.331 1.00 84.88 94 THR A CA 1
ATOM 720 C C . THR A 1 94 ? 7.457 -6.110 -15.771 1.00 84.88 94 THR A C 1
ATOM 722 O O . THR A 1 94 ? 8.082 -5.816 -14.757 1.00 84.88 94 THR A O 1
ATOM 725 N N . ASP A 1 95 ? 7.724 -7.198 -16.501 1.00 87.00 95 ASP A N 1
ATOM 726 C CA . ASP A 1 95 ? 8.598 -8.309 -16.063 1.00 87.00 95 ASP A CA 1
ATOM 727 C C . ASP A 1 95 ? 10.043 -8.201 -16.590 1.00 87.00 95 ASP A C 1
ATOM 729 O O . ASP A 1 95 ? 10.778 -9.184 -16.717 1.00 87.00 95 ASP A O 1
ATOM 733 N N . GLU A 1 96 ? 10.438 -6.995 -16.989 1.00 92.19 96 GLU A N 1
ATOM 734 C CA . GLU A 1 96 ? 11.769 -6.685 -17.490 1.00 92.19 96 GLU A CA 1
ATOM 735 C C . GLU A 1 96 ? 12.375 -5.535 -16.686 1.00 92.19 96 GLU A C 1
ATOM 737 O O . GLU A 1 96 ? 11.703 -4.548 -16.388 1.00 92.19 96 GLU A O 1
ATOM 742 N N . TYR A 1 97 ? 13.675 -5.576 -16.422 1.00 93.50 97 TYR A N 1
ATOM 743 C CA . TYR A 1 97 ? 14.425 -4.474 -15.828 1.00 93.50 97 TYR A CA 1
ATOM 744 C C . TYR A 1 97 ? 15.447 -3.928 -16.827 1.00 93.50 97 TYR A C 1
ATOM 746 O O . TYR A 1 97 ? 15.881 -4.619 -17.749 1.00 93.50 97 TYR A O 1
ATOM 754 N N . CYS A 1 98 ? 15.839 -2.665 -16.653 1.00 93.94 98 CYS A N 1
ATOM 755 C CA . CYS A 1 98 ? 16.940 -2.112 -17.411 1.00 93.94 98 CYS A CA 1
ATOM 756 C C . CYS A 1 98 ? 18.270 -2.533 -16.794 1.00 93.94 98 CYS A C 1
ATOM 758 O O . CYS A 1 98 ? 18.535 -2.200 -15.643 1.00 93.94 98 CYS A O 1
ATOM 760 N N . ASN A 1 99 ? 19.080 -3.271 -17.547 1.00 93.44 99 ASN A N 1
ATOM 761 C CA . ASN A 1 99 ? 20.426 -3.633 -17.130 1.00 93.44 99 ASN A CA 1
ATOM 762 C C . ASN A 1 99 ? 21.394 -2.490 -17.480 1.00 93.44 99 ASN A C 1
ATOM 764 O O . ASN A 1 99 ? 21.552 -2.161 -18.657 1.00 93.44 99 ASN A O 1
ATOM 768 N N . ASP A 1 100 ? 22.035 -1.902 -16.469 1.00 89.12 100 ASP A N 1
ATOM 769 C CA . ASP A 1 100 ? 22.874 -0.704 -16.625 1.00 89.12 100 ASP A CA 1
ATOM 770 C C . ASP A 1 100 ? 24.155 -0.957 -17.442 1.00 89.12 100 ASP A C 1
ATOM 772 O O . ASP A 1 100 ? 24.653 -0.051 -18.112 1.00 89.12 100 ASP A O 1
ATOM 776 N N . ASP A 1 101 ? 24.655 -2.196 -17.465 1.00 90.81 101 ASP A N 1
ATOM 777 C CA . ASP A 1 101 ? 25.859 -2.557 -18.224 1.00 90.81 101 ASP A CA 1
ATOM 778 C C . ASP A 1 101 ? 25.576 -2.658 -19.729 1.00 90.81 101 ASP A C 1
ATOM 780 O O . ASP A 1 101 ? 26.324 -2.159 -20.575 1.00 90.81 101 ASP A O 1
ATOM 784 N N . SER A 1 102 ? 24.471 -3.312 -20.086 1.00 91.00 102 SER A N 1
ATOM 785 C CA . SER A 1 102 ? 24.103 -3.599 -21.476 1.00 91.00 102 SER A CA 1
ATOM 786 C C . SER A 1 102 ? 23.146 -2.572 -22.081 1.00 91.00 102 SER A C 1
ATOM 788 O O . SER A 1 102 ? 23.014 -2.523 -23.309 1.00 91.00 102 SER A O 1
ATOM 790 N N . TRP A 1 103 ? 22.498 -1.748 -21.249 1.00 90.31 103 TRP A N 1
ATOM 791 C CA . TRP A 1 103 ? 21.431 -0.808 -21.614 1.00 90.31 103 TRP A CA 1
ATOM 792 C C . TRP A 1 103 ? 20.262 -1.478 -22.341 1.00 90.31 103 TRP A C 1
ATOM 794 O O . TRP A 1 103 ? 19.637 -0.889 -23.231 1.00 90.31 103 TRP A O 1
ATOM 804 N N . LYS A 1 104 ? 19.990 -2.739 -21.999 1.00 92.25 104 LYS A N 1
ATOM 805 C CA . LYS A 1 104 ? 18.919 -3.550 -22.579 1.00 92.25 104 LYS A CA 1
ATOM 806 C C . LYS A 1 104 ? 17.923 -3.946 -21.505 1.00 92.25 104 LYS A C 1
ATOM 808 O O . LYS A 1 104 ? 18.288 -4.168 -20.353 1.00 92.25 104 LYS A O 1
ATOM 813 N N . CYS A 1 105 ? 16.667 -4.060 -21.921 1.00 92.00 105 CYS A N 1
ATOM 814 C CA . CYS A 1 105 ? 15.645 -4.686 -21.106 1.00 92.00 105 CYS A CA 1
ATOM 815 C C . CYS A 1 105 ? 15.946 -6.181 -21.016 1.00 92.00 105 CYS A C 1
ATOM 817 O O . CYS A 1 105 ? 16.053 -6.858 -22.042 1.00 92.00 105 CYS A O 1
ATOM 819 N N . MET A 1 106 ? 16.130 -6.665 -19.796 1.00 94.00 106 MET A N 1
ATOM 820 C CA . MET A 1 106 ? 16.345 -8.070 -19.481 1.00 94.00 106 MET A CA 1
ATOM 821 C C . MET A 1 106 ? 15.173 -8.567 -18.648 1.00 94.00 106 MET A C 1
ATOM 823 O O . MET A 1 106 ? 14.644 -7.810 -17.842 1.00 94.00 106 MET A O 1
ATOM 827 N N . ILE A 1 107 ? 14.772 -9.822 -18.842 1.00 93.75 107 ILE A N 1
ATOM 828 C CA . ILE A 1 107 ? 13.737 -10.453 -18.015 1.00 93.75 107 ILE A CA 1
ATOM 829 C C . ILE A 1 107 ? 14.235 -10.502 -16.569 1.00 93.75 107 ILE A C 1
ATOM 831 O O . ILE A 1 107 ? 15.381 -10.889 -16.331 1.00 93.75 107 ILE A O 1
ATOM 835 N N . GLY A 1 108 ? 13.385 -10.099 -15.630 1.00 94.38 108 GLY A N 1
ATOM 836 C CA . GLY A 1 108 ? 13.701 -10.063 -14.208 1.00 94.38 108 GLY A CA 1
ATOM 837 C C . GLY A 1 108 ? 12.841 -9.058 -13.451 1.00 94.38 108 GLY A C 1
ATOM 838 O O . GLY A 1 108 ? 12.022 -8.344 -14.029 1.00 94.38 108 GLY A O 1
ATOM 839 N N . CYS A 1 109 ? 13.056 -8.981 -12.147 1.00 95.06 109 CYS A N 1
ATOM 840 C CA . CYS A 1 109 ? 12.308 -8.093 -11.269 1.00 95.06 109 CYS A CA 1
ATOM 841 C C . CYS A 1 109 ? 12.986 -6.722 -11.124 1.00 95.06 109 CYS A C 1
ATOM 843 O O . CYS A 1 109 ? 14.209 -6.572 -11.236 1.00 95.06 109 CYS A O 1
ATOM 845 N N . ARG A 1 110 ? 12.173 -5.692 -10.870 1.00 92.81 110 ARG A N 1
ATOM 846 C CA . ARG A 1 110 ? 12.650 -4.322 -10.609 1.00 92.81 110 ARG A CA 1
ATOM 847 C C . ARG A 1 110 ? 12.645 -3.999 -9.126 1.00 92.81 110 ARG A C 1
ATOM 849 O O . ARG A 1 110 ? 13.609 -3.425 -8.629 1.00 92.81 110 ARG A O 1
ATOM 856 N N . TYR A 1 111 ? 11.532 -4.350 -8.494 1.00 92.06 111 TYR A N 1
ATOM 857 C CA . TYR A 1 111 ? 11.162 -4.080 -7.114 1.00 92.06 111 TYR A CA 1
ATOM 858 C C . TYR A 1 111 ? 10.391 -5.294 -6.587 1.00 92.06 111 TYR A C 1
ATOM 860 O O . TYR A 1 111 ? 10.015 -6.164 -7.378 1.00 92.06 111 TYR A O 1
ATOM 868 N N . ASP A 1 112 ? 10.141 -5.350 -5.285 1.00 92.12 112 ASP A N 1
ATOM 869 C CA . ASP A 1 112 ? 9.437 -6.482 -4.674 1.00 92.12 112 ASP A CA 1
ATOM 870 C C . ASP A 1 112 ? 8.007 -6.615 -5.187 1.00 92.12 112 ASP A C 1
ATOM 872 O O . ASP A 1 112 ? 7.547 -7.719 -5.441 1.00 92.12 112 ASP A O 1
ATOM 876 N N . GLU A 1 113 ? 7.353 -5.496 -5.497 1.00 90.19 113 GLU A N 1
ATOM 877 C CA . GLU A 1 113 ? 6.009 -5.468 -6.083 1.00 90.19 113 GLU A CA 1
ATOM 878 C C . GLU A 1 113 ? 5.973 -6.004 -7.527 1.00 90.19 113 GLU A C 1
ATOM 880 O O . GLU A 1 113 ? 4.907 -6.092 -8.132 1.00 90.19 113 GLU A O 1
ATOM 885 N N . SER A 1 114 ? 7.139 -6.303 -8.117 1.00 91.62 114 SER A N 1
ATOM 886 C CA . SER A 1 114 ? 7.240 -7.001 -9.408 1.00 91.62 114 SER A CA 1
ATOM 887 C C . SER A 1 114 ? 7.224 -8.525 -9.257 1.00 91.62 114 SER A C 1
ATOM 889 O O . SER A 1 114 ? 7.184 -9.215 -10.272 1.00 91.62 114 SER A O 1
ATOM 891 N N . CYS A 1 115 ? 7.329 -9.040 -8.033 1.00 92.25 115 CYS A N 1
ATOM 892 C CA . CYS A 1 115 ? 7.330 -10.465 -7.737 1.00 92.25 115 CYS A CA 1
ATOM 893 C C . CYS A 1 115 ? 5.949 -10.932 -7.269 1.00 92.25 115 CYS A C 1
ATOM 895 O O . CYS A 1 115 ? 5.076 -10.123 -6.948 1.00 92.25 115 CYS A O 1
ATOM 897 N N . GLU A 1 116 ? 5.738 -12.247 -7.293 1.00 92.38 116 GLU A N 1
ATOM 898 C CA . GLU A 1 116 ? 4.520 -12.839 -6.745 1.00 92.38 116 GLU A CA 1
ATOM 899 C C . GLU A 1 116 ? 4.499 -12.730 -5.211 1.00 92.38 116 GLU A C 1
ATOM 901 O O . GLU A 1 116 ? 5.481 -12.345 -4.577 1.00 92.38 116 GLU A O 1
ATOM 906 N N . GLN A 1 117 ? 3.362 -13.081 -4.613 1.00 91.12 117 GLN A N 1
ATOM 907 C CA . GLN A 1 117 ? 3.239 -13.214 -3.164 1.00 91.12 117 GLN A CA 1
ATOM 908 C C . GLN A 1 117 ? 4.298 -14.198 -2.623 1.00 91.12 117 GLN A C 1
ATOM 910 O O . GLN A 1 117 ? 4.618 -15.206 -3.268 1.00 91.12 117 GLN A O 1
ATOM 915 N N . ASP A 1 118 ? 4.851 -13.891 -1.452 1.00 90.56 118 ASP A N 1
ATOM 916 C CA . ASP A 1 118 ? 5.932 -14.626 -0.778 1.00 90.56 118 ASP A CA 1
ATOM 917 C C . ASP A 1 118 ? 7.248 -14.664 -1.564 1.00 90.56 118 ASP A C 1
ATOM 919 O O . ASP A 1 118 ? 8.068 -15.584 -1.422 1.00 90.56 118 ASP A O 1
ATOM 923 N N . GLU A 1 119 ? 7.448 -13.676 -2.431 1.00 94.25 119 GLU A N 1
ATOM 924 C CA . GLU A 1 119 ? 8.695 -13.440 -3.134 1.00 94.25 119 GLU A CA 1
ATOM 925 C C . GLU A 1 119 ? 9.140 -11.988 -2.991 1.00 94.25 119 GLU A C 1
ATOM 927 O O . GLU A 1 119 ? 8.351 -11.057 -2.842 1.00 94.25 119 GLU A O 1
ATOM 932 N N . TYR A 1 120 ? 10.449 -11.793 -3.090 1.00 94.38 120 TYR A N 1
ATOM 933 C CA . TYR A 1 120 ? 11.056 -10.475 -3.164 1.00 94.38 120 TYR A CA 1
ATOM 934 C C . TYR A 1 120 ? 12.069 -10.429 -4.303 1.00 94.38 120 TYR A C 1
ATOM 936 O O . TYR A 1 120 ? 12.622 -11.446 -4.743 1.00 94.38 120 TYR A O 1
ATOM 944 N N . CYS A 1 121 ? 12.334 -9.227 -4.793 1.00 94.94 121 CYS A N 1
ATOM 945 C CA . CYS A 1 121 ? 13.294 -9.008 -5.848 1.00 94.94 121 CYS A CA 1
ATOM 946 C C . CYS A 1 121 ? 14.712 -8.974 -5.283 1.00 94.94 121 CYS A C 1
ATOM 948 O O . CYS A 1 121 ? 15.119 -8.009 -4.633 1.00 94.94 121 CYS A O 1
ATOM 950 N N . ASN A 1 122 ? 15.502 -10.006 -5.576 1.00 93.81 122 ASN A N 1
ATOM 951 C CA . ASN A 1 122 ? 16.923 -9.981 -5.264 1.00 93.81 122 ASN A CA 1
ATOM 952 C C . ASN A 1 122 ? 17.624 -8.963 -6.180 1.00 93.81 122 ASN A C 1
ATOM 954 O O . ASN A 1 122 ? 17.696 -9.156 -7.391 1.00 93.81 122 ASN A O 1
ATOM 958 N N . GLU A 1 123 ? 18.128 -7.867 -5.615 1.00 90.31 123 GLU A N 1
ATOM 959 C CA . GLU A 1 123 ? 18.698 -6.757 -6.392 1.00 90.31 123 GLU A CA 1
ATOM 960 C C . GLU A 1 123 ? 19.998 -7.118 -7.123 1.00 90.31 123 GLU A C 1
ATOM 962 O O . GLU A 1 123 ? 20.267 -6.552 -8.188 1.00 90.31 123 GLU A O 1
ATOM 967 N N . ASP A 1 124 ? 20.755 -8.086 -6.598 1.00 91.50 124 ASP A N 1
ATOM 968 C CA . ASP A 1 124 ? 22.014 -8.544 -7.186 1.00 91.50 124 ASP A CA 1
ATOM 969 C C . ASP A 1 124 ? 21.766 -9.436 -8.407 1.00 91.50 124 ASP A C 1
ATOM 971 O O . ASP A 1 124 ? 22.423 -9.296 -9.440 1.00 91.50 124 ASP A O 1
ATOM 975 N N . THR A 1 125 ? 20.805 -10.360 -8.306 1.00 93.62 125 THR A N 1
ATOM 976 C CA . THR A 1 125 ? 20.516 -11.332 -9.376 1.00 93.62 125 THR A CA 1
ATOM 977 C C . THR A 1 125 ? 19.393 -10.892 -10.307 1.00 93.62 125 THR A C 1
ATOM 979 O O . THR A 1 125 ? 19.310 -11.387 -11.430 1.00 93.62 125 THR A O 1
ATOM 982 N N . ARG A 1 126 ? 18.548 -9.953 -9.862 1.00 93.94 126 ARG A N 1
ATOM 983 C CA . ARG A 1 126 ? 17.318 -9.488 -10.528 1.00 93.94 126 ARG A CA 1
ATOM 984 C C . ARG A 1 126 ? 16.292 -10.598 -10.747 1.00 93.94 126 ARG A C 1
ATOM 986 O O . ARG A 1 126 ? 15.503 -10.549 -11.690 1.00 93.94 126 ARG A O 1
ATOM 993 N N . ILE A 1 127 ? 16.293 -11.588 -9.857 1.00 94.38 127 ILE A N 1
ATOM 994 C CA . ILE A 1 127 ? 15.397 -12.747 -9.878 1.00 94.38 127 ILE A CA 1
ATOM 995 C C . ILE A 1 127 ? 14.514 -12.719 -8.627 1.00 94.38 127 ILE A C 1
ATOM 997 O O . ILE A 1 127 ? 15.011 -12.507 -7.517 1.00 94.38 127 ILE A O 1
ATOM 1001 N N . CYS A 1 128 ? 13.213 -12.959 -8.807 1.00 94.75 128 CYS A N 1
ATOM 1002 C CA . CYS A 1 128 ? 12.291 -13.139 -7.691 1.00 94.75 128 CYS A CA 1
ATOM 1003 C C . CYS A 1 128 ? 12.695 -14.372 -6.883 1.00 94.75 128 CYS A C 1
ATOM 1005 O O . CYS A 1 128 ? 12.856 -15.471 -7.418 1.00 94.75 128 CYS A O 1
ATOM 1007 N N . THR A 1 129 ? 12.946 -14.158 -5.600 1.00 95.19 129 THR A N 1
ATOM 1008 C CA . THR A 1 129 ? 13.421 -15.175 -4.665 1.00 95.19 129 THR A CA 1
ATOM 1009 C C . THR A 1 129 ? 12.354 -15.368 -3.600 1.00 95.19 129 THR A C 1
ATOM 1011 O O . THR A 1 129 ? 11.796 -14.385 -3.123 1.00 95.19 129 THR A O 1
ATOM 1014 N N . LYS A 1 130 ? 12.074 -16.621 -3.223 1.00 94.88 130 LYS A N 1
ATOM 1015 C CA . LYS A 1 130 ? 11.137 -16.927 -2.134 1.00 94.88 130 LYS A CA 1
ATOM 1016 C C . LYS A 1 130 ? 11.584 -16.270 -0.833 1.00 94.88 130 LYS A C 1
ATOM 1018 O O . LYS A 1 130 ? 12.763 -16.352 -0.486 1.00 94.88 130 LYS A O 1
ATOM 1023 N N . GLY A 1 131 ? 10.636 -15.660 -0.133 1.00 95.06 131 GLY A N 1
ATOM 1024 C CA . GLY A 1 131 ? 10.873 -14.930 1.103 1.00 95.06 131 GLY A CA 1
ATOM 1025 C C . GLY A 1 131 ? 10.229 -13.550 1.098 1.00 95.06 131 GLY A C 1
ATOM 1026 O O . GLY A 1 131 ? 9.349 -13.260 0.295 1.00 95.06 131 GLY A O 1
ATOM 1027 N N . CYS A 1 132 ? 10.703 -12.686 1.985 1.00 96.50 132 CYS A N 1
ATOM 1028 C CA . CYS A 1 132 ? 10.159 -11.345 2.162 1.00 96.50 132 CYS A CA 1
ATOM 1029 C C . CYS A 1 132 ? 11.229 -10.352 2.617 1.00 96.50 132 CYS A C 1
ATOM 1031 O O . CYS A 1 132 ? 12.243 -10.732 3.206 1.00 96.50 132 CYS A O 1
ATOM 1033 N N . ARG A 1 133 ? 10.972 -9.065 2.370 1.00 94.50 133 ARG A N 1
ATOM 1034 C CA . ARG A 1 133 ? 11.714 -7.923 2.936 1.00 94.50 133 ARG A CA 1
ATOM 1035 C C . ARG A 1 133 ? 10.811 -6.974 3.723 1.00 94.50 133 ARG A C 1
ATOM 1037 O O . ARG A 1 133 ? 11.305 -6.130 4.471 1.00 94.50 133 ARG A O 1
ATOM 1044 N N . SER A 1 134 ? 9.499 -7.109 3.564 1.00 94.19 134 SER A N 1
ATOM 1045 C CA . SER A 1 134 ? 8.474 -6.420 4.336 1.00 94.19 134 SER A CA 1
ATOM 1046 C C . SER A 1 134 ? 7.245 -7.312 4.512 1.00 94.19 134 SER A C 1
ATOM 1048 O O . SER A 1 134 ? 7.072 -8.303 3.804 1.00 94.19 134 SER A O 1
ATOM 1050 N N . ASP A 1 135 ? 6.381 -6.936 5.457 1.00 93.12 135 ASP A N 1
ATOM 1051 C CA . ASP A 1 135 ? 5.098 -7.609 5.686 1.00 93.12 135 ASP A CA 1
ATOM 1052 C C . ASP A 1 135 ? 4.223 -7.596 4.408 1.00 93.12 135 ASP A C 1
ATOM 1054 O O . ASP A 1 135 ? 3.557 -8.581 4.128 1.00 93.12 135 ASP A O 1
ATOM 1058 N N . ASP A 1 136 ? 4.330 -6.571 3.550 1.00 90.62 136 ASP A N 1
ATOM 1059 C CA . ASP A 1 136 ? 3.596 -6.491 2.272 1.00 90.62 136 ASP A CA 1
ATOM 1060 C C . ASP A 1 136 ? 3.947 -7.624 1.279 1.00 90.62 136 ASP A C 1
ATOM 1062 O O . ASP A 1 136 ? 3.212 -7.847 0.317 1.00 90.62 136 ASP A O 1
ATOM 1066 N N . ASN A 1 137 ? 5.067 -8.335 1.478 1.00 92.75 137 ASN A N 1
ATOM 1067 C CA . ASN A 1 137 ? 5.424 -9.507 0.670 1.00 92.75 137 ASN A CA 1
ATOM 1068 C C . ASN A 1 137 ? 4.746 -10.794 1.143 1.00 92.75 137 ASN A C 1
ATOM 1070 O O . ASN A 1 137 ? 4.800 -11.784 0.421 1.00 92.75 137 ASN A O 1
ATOM 1074 N N . CYS A 1 138 ? 4.147 -10.801 2.333 1.00 93.88 138 CYS A N 1
ATOM 1075 C CA . CYS A 1 138 ? 3.567 -11.986 2.956 1.00 93.88 138 CYS A CA 1
ATOM 1076 C C . CYS A 1 138 ? 2.039 -11.949 2.918 1.00 93.88 138 CYS A C 1
ATOM 1078 O O . CYS A 1 138 ? 1.436 -10.872 2.905 1.00 93.88 138 CYS A O 1
ATOM 1080 N N . ASP A 1 139 ? 1.415 -13.125 2.897 1.00 92.56 139 ASP A N 1
ATOM 1081 C CA . ASP A 1 139 ? -0.044 -13.253 2.943 1.00 92.56 139 ASP A CA 1
ATOM 1082 C C . ASP A 1 139 ? -0.652 -12.604 4.207 1.00 92.56 139 ASP A C 1
ATOM 1084 O O . ASP A 1 139 ? 0.006 -12.458 5.238 1.00 92.56 139 ASP A O 1
ATOM 1088 N N . ASP A 1 140 ? -1.957 -12.294 4.178 1.00 89.25 140 ASP A N 1
ATOM 1089 C CA . ASP A 1 140 ? -2.690 -11.602 5.262 1.00 89.25 140 ASP A CA 1
ATOM 1090 C C . ASP A 1 140 ? -2.523 -12.233 6.666 1.00 89.25 140 ASP A C 1
ATOM 1092 O O . ASP A 1 140 ? -2.773 -11.567 7.674 1.00 89.25 140 ASP A O 1
ATOM 1096 N N . LYS A 1 141 ? -2.148 -13.518 6.745 1.00 90.69 141 LYS A N 1
ATOM 1097 C CA . LYS A 1 141 ? -1.972 -14.311 7.983 1.00 90.69 141 LYS A CA 1
ATOM 1098 C C . LYS A 1 141 ? -0.520 -14.684 8.266 1.00 90.69 141 LYS A C 1
ATOM 1100 O O . LYS A 1 141 ? -0.241 -15.608 9.037 1.00 90.69 141 LYS A O 1
ATOM 1105 N N . GLU A 1 142 ? 0.394 -13.997 7.616 1.00 94.62 142 GLU A N 1
ATOM 1106 C CA . GLU A 1 142 ? 1.822 -14.181 7.759 1.00 94.62 142 GLU A CA 1
ATOM 1107 C C . GLU A 1 142 ? 2.470 -12.831 8.025 1.00 94.62 142 GLU A C 1
ATOM 1109 O O . GLU A 1 142 ? 1.896 -11.789 7.735 1.00 94.62 142 GLU A O 1
ATOM 1114 N N . TYR A 1 143 ? 3.656 -12.829 8.610 1.00 96.00 143 TYR A N 1
ATOM 1115 C CA . TYR A 1 143 ? 4.474 -11.634 8.759 1.00 96.00 143 TYR A CA 1
ATOM 1116 C C . TYR A 1 143 ? 5.882 -11.936 8.268 1.00 96.00 143 TYR A C 1
ATOM 1118 O O . TYR A 1 143 ? 6.303 -13.097 8.225 1.00 96.00 143 TYR A O 1
ATOM 1126 N N . CYS A 1 144 ? 6.621 -10.888 7.929 1.00 96.94 144 CYS A N 1
ATOM 1127 C CA . CYS A 1 144 ? 7.986 -11.037 7.484 1.00 96.94 144 CYS A CA 1
ATOM 1128 C C . CYS A 1 144 ? 8.950 -11.116 8.671 1.00 96.94 144 CYS A C 1
ATOM 1130 O O . CYS A 1 144 ? 9.172 -10.135 9.391 1.00 96.94 144 CYS A O 1
ATOM 1132 N N . ASP A 1 145 ? 9.562 -12.283 8.862 1.00 96.00 145 ASP A N 1
ATOM 1133 C CA . ASP A 1 145 ? 10.720 -12.426 9.738 1.00 96.00 145 ASP A CA 1
ATOM 1134 C C . ASP A 1 145 ? 11.962 -11.921 8.994 1.00 96.00 145 ASP A C 1
ATOM 1136 O O . ASP A 1 145 ? 12.495 -12.601 8.118 1.00 96.00 145 ASP A O 1
ATOM 1140 N N . LEU A 1 146 ? 12.417 -10.714 9.343 1.00 92.88 146 LEU A N 1
ATOM 1141 C CA . LEU A 1 146 ? 13.564 -10.059 8.706 1.00 92.88 146 LEU A CA 1
ATOM 1142 C C . LEU A 1 146 ? 14.909 -10.732 9.017 1.00 92.88 146 LEU A C 1
ATOM 1144 O O . LEU A 1 146 ? 15.861 -10.548 8.259 1.00 92.88 146 LEU A O 1
ATOM 1148 N N . ASP A 1 147 ? 15.008 -11.512 10.097 1.00 94.75 147 ASP A N 1
ATOM 1149 C CA . ASP A 1 147 ? 16.237 -12.248 10.410 1.00 94.75 147 ASP A CA 1
ATOM 1150 C C . ASP A 1 147 ? 16.388 -13.456 9.473 1.00 94.75 147 ASP A C 1
ATOM 1152 O O . ASP A 1 147 ? 17.501 -13.828 9.088 1.00 94.75 147 ASP A O 1
ATOM 1156 N N . GLN A 1 148 ? 15.262 -14.052 9.072 1.00 94.19 148 GLN A N 1
ATOM 1157 C CA . GLN A 1 148 ? 15.215 -15.213 8.181 1.00 94.19 148 GLN A CA 1
ATOM 1158 C C . GLN A 1 148 ? 14.896 -14.855 6.719 1.00 94.19 148 GLN A C 1
ATOM 1160 O O . GLN A 1 148 ? 15.127 -15.680 5.835 1.00 94.19 148 GLN A O 1
ATOM 1165 N N . ASN A 1 149 ? 14.400 -13.642 6.456 1.00 94.50 149 ASN A N 1
ATOM 1166 C CA . ASN A 1 149 ? 13.771 -13.216 5.198 1.00 94.50 149 ASN A CA 1
ATOM 1167 C C . ASN A 1 149 ? 12.678 -14.192 4.733 1.00 94.50 149 ASN A C 1
ATOM 1169 O O . ASN A 1 149 ? 12.601 -14.531 3.553 1.00 94.50 149 ASN A O 1
ATOM 1173 N N . MET A 1 150 ? 11.854 -14.683 5.661 1.00 96.31 150 MET A N 1
ATOM 1174 C CA . MET A 1 150 ? 10.784 -15.640 5.369 1.00 96.31 150 MET A CA 1
ATOM 1175 C C . MET A 1 150 ? 9.449 -15.159 5.922 1.00 96.31 150 MET A C 1
ATOM 1177 O O . MET A 1 150 ? 9.384 -14.618 7.026 1.00 96.31 150 MET A O 1
ATOM 1181 N N . CYS A 1 151 ? 8.385 -15.422 5.168 1.00 96.06 151 CYS A N 1
ATOM 1182 C CA . CYS A 1 151 ? 7.027 -15.273 5.661 1.00 96.06 151 CYS A CA 1
ATOM 1183 C C . CYS A 1 151 ? 6.727 -16.399 6.653 1.00 96.06 151 CYS A C 1
ATOM 1185 O O . CYS A 1 151 ? 6.878 -17.583 6.341 1.00 96.06 151 CYS A O 1
ATOM 1187 N N . LEU A 1 152 ? 6.369 -16.021 7.879 1.00 95.81 152 LEU A N 1
ATOM 1188 C CA . LEU A 1 152 ? 5.996 -16.939 8.951 1.00 95.81 152 LEU A CA 1
ATOM 1189 C C . LEU A 1 152 ? 4.552 -16.673 9.368 1.00 95.81 152 LEU A C 1
ATOM 1191 O O . LEU A 1 152 ? 4.109 -15.529 9.380 1.00 95.81 152 LEU A O 1
ATOM 1195 N N . LEU A 1 153 ? 3.830 -17.719 9.775 1.00 95.62 153 LEU A N 1
ATOM 1196 C CA . LEU A 1 153 ? 2.462 -17.592 10.287 1.00 95.62 153 LEU A CA 1
ATOM 1197 C C . LEU A 1 153 ? 2.385 -16.600 11.457 1.00 95.62 153 LEU A C 1
ATOM 1199 O O . LEU A 1 153 ? 3.133 -16.714 12.431 1.00 95.62 153 LEU A O 1
ATOM 1203 N N . GLY A 1 154 ? 1.430 -15.674 11.387 1.00 95.88 154 GLY A N 1
ATOM 1204 C CA . GLY A 1 154 ? 1.231 -14.640 12.394 1.00 95.88 154 GLY A CA 1
ATOM 1205 C C . GLY A 1 154 ? 0.271 -13.545 11.935 1.00 95.88 154 GLY A C 1
ATOM 1206 O O . GLY A 1 154 ? -0.737 -13.816 11.286 1.00 95.88 154 GLY A O 1
ATOM 1207 N N . CYS A 1 155 ? 0.555 -12.303 12.316 1.00 96.69 155 CYS A N 1
ATOM 1208 C CA . CYS A 1 155 ? -0.240 -11.146 11.923 1.00 96.69 155 CYS A CA 1
ATOM 1209 C C . CYS A 1 155 ? 0.637 -9.926 11.617 1.00 96.69 155 CYS A C 1
ATOM 1211 O O . CYS A 1 155 ? 1.612 -9.635 12.318 1.00 96.69 155 CYS A O 1
ATOM 1213 N N . GLN A 1 156 ? 0.245 -9.189 10.578 1.00 95.19 156 GLN A N 1
ATOM 1214 C CA . GLN A 1 156 ? 0.875 -7.925 10.177 1.00 95.19 156 GLN A CA 1
ATOM 1215 C C . GLN A 1 156 ? 0.191 -6.736 10.842 1.00 95.19 156 GLN A C 1
ATOM 1217 O O . GLN A 1 156 ? 0.815 -5.716 11.121 1.00 95.19 156 GLN A O 1
ATOM 1222 N N . ALA A 1 157 ? -1.113 -6.859 11.083 1.00 94.38 157 ALA A N 1
ATOM 1223 C CA . ALA A 1 157 ? -1.933 -5.824 11.681 1.00 94.38 157 ALA A CA 1
ATOM 1224 C C . ALA A 1 157 ? -3.184 -6.420 12.331 1.00 94.38 157 ALA A C 1
ATOM 1226 O O . ALA A 1 157 ? -3.535 -7.578 12.134 1.00 94.38 157 ALA A O 1
ATOM 1227 N N . ASP A 1 158 ? -3.913 -5.594 13.074 1.00 94.06 158 ASP A N 1
ATOM 1228 C CA . ASP A 1 158 ? -5.162 -5.973 13.737 1.00 94.06 158 ASP A CA 1
ATOM 1229 C C . ASP A 1 158 ? -6.220 -6.571 12.795 1.00 94.06 158 ASP A C 1
ATOM 1231 O O . ASP A 1 158 ? -6.985 -7.442 13.204 1.00 94.06 158 ASP A O 1
ATOM 1235 N N . TYR A 1 159 ? -6.267 -6.125 11.536 1.00 91.44 159 TYR A N 1
ATOM 1236 C CA . TYR A 1 159 ? -7.209 -6.646 10.542 1.00 91.44 159 TYR A CA 1
ATOM 1237 C C . TYR A 1 159 ? -6.810 -8.021 9.978 1.00 91.44 159 TYR A C 1
ATOM 1239 O O . TYR A 1 159 ? -7.650 -8.660 9.349 1.00 91.44 159 TYR A O 1
ATOM 1247 N N . SER A 1 160 ? -5.572 -8.479 10.214 1.00 93.88 160 SER A N 1
ATOM 1248 C CA . SER A 1 160 ? -5.114 -9.846 9.913 1.00 93.88 160 SER A CA 1
ATOM 1249 C C . SER A 1 160 ? -5.746 -10.884 10.847 1.00 93.88 160 SER A C 1
ATOM 1251 O O . SER A 1 160 ? -5.791 -12.073 10.528 1.00 93.88 160 SER A O 1
ATOM 1253 N N . CYS A 1 161 ? -6.218 -10.447 12.017 1.00 94.44 161 CYS A N 1
ATOM 1254 C CA . CYS A 1 161 ? -6.784 -11.315 13.040 1.00 94.44 161 CYS A CA 1
ATOM 1255 C C . CYS A 1 161 ? -8.304 -11.470 12.904 1.00 94.44 161 CYS A C 1
ATOM 1257 O O . CYS A 1 161 ? -8.985 -10.679 12.244 1.00 94.44 161 CYS A O 1
ATOM 1259 N N . GLY A 1 162 ? -8.842 -12.521 13.527 1.00 92.69 162 GLY A N 1
ATOM 1260 C CA . GLY A 1 162 ? -10.269 -12.806 13.514 1.00 92.69 162 GLY A CA 1
ATOM 1261 C C . GLY A 1 162 ? -11.103 -11.806 14.318 1.00 92.69 162 GLY A C 1
ATOM 1262 O O . GLY A 1 162 ? -10.616 -10.847 14.922 1.00 92.69 162 GLY A O 1
ATOM 1263 N N . GLU A 1 163 ? -12.414 -12.042 14.349 1.00 93.69 163 GLU A N 1
ATOM 1264 C CA . GLU A 1 163 ? -13.295 -11.290 15.242 1.00 93.69 163 GLU A CA 1
ATOM 1265 C C . GLU A 1 163 ? -12.887 -11.517 16.703 1.00 93.69 163 GLU A C 1
ATOM 1267 O O . GLU A 1 163 ? -12.604 -12.644 17.103 1.00 93.69 163 GLU A O 1
ATOM 1272 N N . LYS A 1 164 ? -12.916 -10.454 17.518 1.00 94.25 164 LYS A N 1
ATOM 1273 C CA . LYS A 1 164 ? -12.518 -10.492 18.942 1.00 94.25 164 LYS A CA 1
ATOM 1274 C C . LYS A 1 164 ? -11.055 -10.896 19.178 1.00 94.25 164 LYS A C 1
ATOM 1276 O O . LYS A 1 164 ? -10.695 -11.403 20.243 1.00 94.25 164 LYS A O 1
ATOM 1281 N N . GLU A 1 165 ? -10.206 -10.613 18.202 1.00 96.06 165 GLU A N 1
ATOM 1282 C CA . GLU A 1 165 ? -8.759 -10.728 18.307 1.00 96.06 165 GLU A CA 1
ATOM 1283 C C . GLU A 1 165 ? -8.099 -9.410 17.889 1.00 96.06 165 GLU A C 1
ATOM 1285 O O . GLU A 1 165 ? -8.712 -8.544 17.251 1.00 96.06 165 GLU A O 1
ATOM 1290 N N . TYR A 1 166 ? -6.843 -9.251 18.284 1.00 96.69 166 TYR A N 1
ATOM 1291 C CA . TYR A 1 166 ? -5.964 -8.169 17.853 1.00 96.69 166 TYR A CA 1
ATOM 1292 C C . TYR A 1 166 ? -4.567 -8.726 17.585 1.00 96.69 166 TYR A C 1
ATOM 1294 O O . TYR A 1 166 ? -4.224 -9.810 18.073 1.00 96.69 166 TYR A O 1
ATOM 1302 N N . CYS A 1 167 ? -3.761 -7.990 16.826 1.00 97.12 167 CYS A N 1
ATOM 1303 C CA . CYS A 1 167 ? -2.401 -8.404 16.535 1.00 97.12 167 CYS A CA 1
ATOM 1304 C C . CYS A 1 167 ? -1.454 -7.929 17.637 1.00 97.12 167 CYS A C 1
ATOM 1306 O O . CYS A 1 167 ? -1.239 -6.729 17.819 1.00 97.12 167 CYS A O 1
ATOM 1308 N N . ASN A 1 168 ? -0.857 -8.866 18.373 1.00 96.50 168 ASN A N 1
ATOM 1309 C CA . ASN A 1 168 ? 0.201 -8.521 19.311 1.00 96.50 168 ASN A CA 1
ATOM 1310 C C . ASN A 1 168 ? 1.521 -8.369 18.544 1.00 96.50 168 ASN A C 1
ATOM 1312 O O . ASN A 1 168 ? 2.136 -9.359 18.163 1.00 96.50 168 ASN A O 1
ATOM 1316 N N . PHE A 1 169 ? 1.973 -7.131 18.341 1.00 92.25 169 PHE A N 1
ATOM 1317 C CA . PHE A 1 169 ? 3.192 -6.835 17.581 1.00 92.25 169 PHE A CA 1
ATOM 1318 C C . PHE A 1 169 ? 4.493 -7.329 18.233 1.00 92.25 169 PHE A C 1
ATOM 1320 O O . PHE A 1 169 ? 5.489 -7.473 17.528 1.00 92.25 169 PHE A O 1
ATOM 1327 N N . GLU A 1 170 ? 4.506 -7.604 19.542 1.00 94.25 170 GLU A N 1
ATOM 1328 C CA . GLU A 1 170 ? 5.686 -8.162 20.222 1.00 94.25 170 GLU A CA 1
ATOM 1329 C C . GLU A 1 170 ? 5.869 -9.646 19.895 1.00 94.25 170 GLU A C 1
ATOM 1331 O O . GLU A 1 170 ? 6.994 -10.111 19.731 1.00 94.25 170 GLU A O 1
ATOM 1336 N N . THR A 1 171 ? 4.766 -10.392 19.795 1.00 95.19 171 THR A N 1
ATOM 1337 C CA . THR A 1 171 ? 4.790 -11.834 19.509 1.00 95.19 171 THR A CA 1
ATOM 1338 C C . THR A 1 171 ? 4.461 -12.171 18.059 1.00 95.19 171 THR A C 1
ATOM 1340 O O . THR A 1 171 ? 4.657 -13.314 17.660 1.00 95.19 171 THR A O 1
ATOM 1343 N N . ARG A 1 172 ? 3.949 -11.203 17.287 1.00 95.94 172 ARG A N 1
ATOM 1344 C CA . ARG A 1 172 ? 3.382 -11.366 15.937 1.00 95.94 172 ARG A CA 1
ATOM 1345 C C . ARG A 1 172 ? 2.240 -12.385 15.866 1.00 95.94 172 ARG A C 1
ATOM 1347 O O . ARG A 1 172 ? 1.969 -12.944 14.810 1.00 95.94 172 ARG A O 1
ATOM 1354 N N . LEU A 1 173 ? 1.540 -12.609 16.980 1.00 96.25 173 LEU A N 1
ATOM 1355 C CA . LEU A 1 173 ? 0.428 -13.557 17.075 1.00 96.25 173 LEU A CA 1
ATOM 1356 C C . LEU A 1 173 ? -0.889 -12.850 17.388 1.00 96.25 173 LEU A C 1
ATOM 1358 O O . LEU A 1 173 ? -0.944 -11.908 18.187 1.00 96.25 173 LEU A O 1
ATOM 1362 N N . CYS A 1 174 ? -1.974 -13.371 16.817 1.00 96.44 174 CYS A N 1
ATOM 1363 C CA . CYS A 1 174 ? -3.318 -12.952 17.189 1.00 96.44 174 CYS A CA 1
ATOM 1364 C C . CYS A 1 174 ? -3.607 -13.354 18.637 1.00 96.44 174 CYS A C 1
ATOM 1366 O O . CYS A 1 174 ? -3.430 -14.507 19.033 1.00 96.44 174 CYS A O 1
ATOM 1368 N N . SER A 1 175 ? -4.018 -12.375 19.436 1.00 97.06 175 SER A N 1
ATOM 1369 C CA . SER A 1 175 ? -4.346 -12.542 20.851 1.00 97.06 175 SER A CA 1
ATOM 1370 C C . SER A 1 175 ? -5.813 -12.173 21.100 1.00 97.06 175 SER A C 1
ATOM 1372 O O . SER A 1 175 ? -6.332 -11.281 20.423 1.00 97.06 175 SER A O 1
ATOM 1374 N N . PRO A 1 176 ? -6.500 -12.804 22.074 1.00 97.38 176 PRO A N 1
ATOM 1375 C CA . PRO A 1 176 ? -7.877 -12.446 22.414 1.00 97.38 176 PRO A CA 1
ATOM 1376 C C . PRO A 1 176 ? -8.001 -10.979 22.839 1.00 97.38 176 PRO A C 1
ATOM 1378 O O . PRO A 1 176 ? -7.218 -10.506 23.665 1.00 97.38 176 PRO A O 1
ATOM 1381 N N . GLY A 1 177 ? -9.000 -10.267 22.319 1.00 96.38 177 GLY A N 1
ATOM 1382 C CA . GLY A 1 177 ? -9.220 -8.855 22.631 1.00 96.38 177 GLY A CA 1
ATOM 1383 C C . GLY A 1 177 ? -10.159 -8.169 21.646 1.00 96.38 177 GLY A C 1
ATOM 1384 O O . GLY A 1 177 ? -11.157 -8.737 21.213 1.00 96.38 177 GLY A O 1
ATOM 1385 N N . CYS A 1 178 ? -9.865 -6.922 21.299 1.00 96.38 178 CYS A N 1
ATOM 1386 C CA . CYS A 1 178 ? -10.595 -6.202 20.266 1.00 96.38 178 CYS A CA 1
ATOM 1387 C C . CYS A 1 178 ? -9.648 -5.376 19.390 1.00 96.38 178 CYS A C 1
ATOM 1389 O O . CYS A 1 178 ? -8.721 -4.722 19.869 1.00 96.38 178 CYS A O 1
ATOM 1391 N N . SER A 1 179 ? -9.941 -5.384 18.095 1.00 95.00 179 SER A N 1
ATOM 1392 C CA . SER A 1 179 ? -9.293 -4.583 17.048 1.00 95.00 179 SER A CA 1
ATOM 1393 C C . SER A 1 179 ? -10.213 -3.500 16.480 1.00 95.00 179 SER A C 1
ATOM 1395 O O . SER A 1 179 ? -9.792 -2.646 15.706 1.00 95.00 179 SER A O 1
ATOM 1397 N N . HIS A 1 180 ? -11.503 -3.530 16.826 1.00 93.81 180 HIS A N 1
ATOM 1398 C CA . HIS A 1 180 ? -12.495 -2.577 16.343 1.00 93.81 180 HIS A CA 1
ATOM 1399 C C . HIS A 1 180 ? -13.700 -2.528 17.285 1.00 93.81 180 HIS A C 1
ATOM 1401 O O . HIS A 1 180 ? -14.092 -3.541 17.860 1.00 93.81 180 HIS A O 1
ATOM 1407 N N . HIS A 1 181 ? -14.351 -1.366 17.397 1.00 90.44 181 HIS A N 1
ATOM 1408 C CA . HIS A 1 181 ? -15.531 -1.183 18.255 1.00 90.44 181 HIS A CA 1
ATOM 1409 C C . HIS A 1 181 ? -16.683 -2.151 17.935 1.00 90.44 181 HIS A C 1
ATOM 1411 O O . HIS A 1 181 ? -17.373 -2.599 18.838 1.00 90.44 181 HIS A O 1
ATOM 1417 N N . LYS A 1 182 ? -16.826 -2.533 16.658 1.00 90.94 182 LYS A N 1
ATOM 1418 C CA . LYS A 1 182 ? -17.840 -3.496 16.178 1.00 90.94 182 LYS A CA 1
ATOM 1419 C C . LYS A 1 182 ? -17.716 -4.899 16.791 1.00 90.94 182 LYS A C 1
ATOM 1421 O O . LYS A 1 182 ? -18.628 -5.696 16.635 1.00 90.94 182 LYS A O 1
ATOM 1426 N N . PHE A 1 183 ? -16.567 -5.215 17.390 1.00 93.06 183 PHE A N 1
ATOM 1427 C CA . PHE A 1 183 ? -16.314 -6.501 18.037 1.00 93.06 183 PHE A CA 1
ATOM 1428 C C . PHE A 1 183 ? -16.634 -6.487 19.539 1.00 93.06 183 PHE A C 1
ATOM 1430 O O . PHE A 1 183 ? -16.493 -7.518 20.194 1.00 93.06 183 PHE A O 1
ATOM 1437 N N . CYS A 1 184 ? -17.061 -5.340 20.068 1.00 92.25 184 CYS A N 1
ATOM 1438 C CA . CYS A 1 184 ? -17.552 -5.184 21.431 1.00 92.25 184 CYS A CA 1
ATOM 1439 C C . CYS A 1 184 ? -19.085 -5.144 21.457 1.00 92.25 184 CYS A C 1
ATOM 1441 O O . CYS A 1 184 ? -19.725 -4.982 20.416 1.00 92.25 184 CYS A O 1
ATOM 1443 N N . GLU A 1 185 ? -19.668 -5.269 22.648 1.00 92.06 185 GLU A N 1
ATOM 1444 C CA . GLU A 1 185 ? -21.112 -5.110 22.833 1.00 92.06 185 GLU A CA 1
ATOM 1445 C C . GLU A 1 185 ? -21.567 -3.671 22.500 1.00 92.06 185 GLU A C 1
ATOM 1447 O O . GLU A 1 185 ? -20.778 -2.724 22.528 1.00 92.06 185 GLU A O 1
ATOM 1452 N N . ASP A 1 186 ? -22.861 -3.469 22.219 1.00 86.50 186 ASP A N 1
ATOM 1453 C CA . ASP A 1 186 ? -23.411 -2.169 21.777 1.00 86.50 186 ASP A CA 1
ATOM 1454 C C . ASP A 1 186 ? -23.117 -1.001 22.741 1.00 86.50 186 ASP A C 1
ATOM 1456 O O . ASP A 1 186 ? -23.060 0.168 22.330 1.00 86.50 186 ASP A O 1
ATOM 1460 N N . ASN A 1 187 ? -22.955 -1.311 24.030 1.00 86.12 187 ASN A N 1
ATOM 1461 C CA . ASN A 1 187 ? -22.662 -0.364 25.103 1.00 86.12 187 ASN A CA 1
ATOM 1462 C C . ASN A 1 187 ? -21.160 -0.217 25.417 1.00 86.12 187 ASN A C 1
ATOM 1464 O O . ASN A 1 187 ? -20.791 0.514 26.344 1.00 86.12 187 ASN A O 1
ATOM 1468 N N . GLU A 1 188 ? -20.299 -0.880 24.654 1.00 90.00 188 GLU A N 1
ATOM 1469 C CA . GLU A 1 188 ? -18.856 -0.927 24.842 1.00 90.00 188 GLU A CA 1
ATOM 1470 C C . GLU A 1 188 ? -18.115 -0.338 23.643 1.00 90.00 188 GLU A C 1
ATOM 1472 O O . GLU A 1 188 ? -18.617 -0.269 22.521 1.00 90.00 188 GLU A O 1
ATOM 1477 N N . TYR A 1 189 ? -16.882 0.092 23.882 1.00 89.69 189 TYR A N 1
ATOM 1478 C CA . TYR A 1 189 ? -15.951 0.487 22.839 1.00 89.69 189 TYR A CA 1
ATOM 1479 C C . TYR A 1 189 ? -14.636 -0.259 23.031 1.00 89.69 189 TYR A C 1
ATOM 1481 O O . TYR A 1 189 ? -14.176 -0.474 24.150 1.00 89.69 189 TYR A O 1
ATOM 1489 N N . CYS A 1 190 ? -13.997 -0.616 21.923 1.00 92.62 190 CYS A N 1
ATOM 1490 C CA . CYS A 1 190 ? -12.631 -1.107 21.968 1.00 92.62 190 CYS A CA 1
ATOM 1491 C C . CYS A 1 190 ? -11.635 -0.023 22.419 1.00 92.62 190 CYS A C 1
ATOM 1493 O O . CYS A 1 190 ? -11.476 1.000 21.744 1.00 92.62 190 CYS A O 1
ATOM 1495 N N . ASN A 1 191 ? -10.947 -0.249 23.538 1.00 92.12 191 ASN A N 1
ATOM 1496 C CA . ASN A 1 191 ? -9.793 0.540 23.954 1.00 92.12 191 ASN A CA 1
ATOM 1497 C C . ASN A 1 191 ? -8.538 0.015 23.239 1.00 92.12 191 ASN A C 1
ATOM 1499 O O . ASN A 1 191 ? -7.937 -0.950 23.697 1.00 92.12 191 ASN A O 1
ATOM 1503 N N . TYR A 1 192 ? -8.121 0.672 22.151 1.00 89.50 192 TYR A N 1
ATOM 1504 C CA . TYR A 1 192 ? -6.979 0.258 21.314 1.00 89.50 192 TYR A CA 1
ATOM 1505 C C . TYR A 1 192 ? -5.611 0.253 22.018 1.00 89.50 192 TYR A C 1
ATOM 1507 O O . TYR A 1 192 ? -4.647 -0.229 21.447 1.00 89.50 192 TYR A O 1
ATOM 1515 N N . VAL A 1 193 ? -5.494 0.800 23.235 1.00 90.44 193 VAL A N 1
ATOM 1516 C CA . VAL A 1 193 ? -4.245 0.722 24.017 1.00 90.44 193 VAL A CA 1
ATOM 1517 C C . VAL A 1 193 ? -4.179 -0.584 24.807 1.00 90.44 193 VAL A C 1
ATOM 1519 O O . VAL A 1 193 ? -3.105 -1.143 24.995 1.00 90.44 193 VAL A O 1
ATOM 1522 N N . LYS A 1 194 ? -5.328 -1.063 25.296 1.00 93.94 194 LYS A N 1
ATOM 1523 C CA . LYS A 1 194 ? -5.427 -2.303 26.082 1.00 93.94 194 LYS A CA 1
ATOM 1524 C C . LYS A 1 194 ? -5.953 -3.488 25.275 1.00 93.94 194 LYS A C 1
ATOM 1526 O O . LYS A 1 194 ? -5.962 -4.598 25.792 1.00 93.94 194 LYS A O 1
ATOM 1531 N N . HIS A 1 195 ? -6.467 -3.231 24.074 1.00 95.19 195 HIS A N 1
ATOM 1532 C CA . HIS A 1 195 ? -7.232 -4.166 23.250 1.00 95.19 195 HIS A CA 1
ATOM 1533 C C . HIS A 1 195 ? -8.378 -4.844 24.016 1.00 95.19 195 HIS A C 1
ATOM 1535 O O . HIS A 1 195 ? -8.655 -6.028 23.849 1.00 95.19 195 HIS A O 1
ATOM 1541 N N . GLN A 1 196 ? -9.052 -4.077 24.877 1.00 95.50 196 GLN A N 1
ATOM 1542 C CA . GLN A 1 196 ? -10.158 -4.543 25.713 1.00 95.50 196 GLN A CA 1
ATOM 1543 C C . GLN A 1 196 ? -11.420 -3.738 25.428 1.00 95.50 196 GLN A C 1
ATOM 1545 O O . GLN A 1 196 ? -11.366 -2.518 25.252 1.00 95.50 196 GLN A O 1
ATOM 1550 N N . CYS A 1 197 ? -12.560 -4.423 25.409 1.00 93.56 197 CYS A N 1
ATOM 1551 C CA . CYS A 1 197 ? -13.857 -3.769 25.378 1.00 93.56 197 CYS A CA 1
ATOM 1552 C C . CYS A 1 197 ? -14.119 -3.121 26.740 1.00 93.56 197 CYS A C 1
ATOM 1554 O O . CYS A 1 197 ? -14.111 -3.783 27.776 1.00 93.56 197 CYS A O 1
ATOM 1556 N N . GLU A 1 198 ? -14.299 -1.804 26.738 1.00 92.06 198 GLU A N 1
ATOM 1557 C CA . GLU A 1 198 ? -14.616 -1.027 27.930 1.00 92.06 198 GLU A CA 1
ATOM 1558 C C . GLU A 1 198 ? -16.013 -0.428 27.776 1.00 92.06 198 GLU A C 1
ATOM 1560 O O . GLU A 1 198 ? -16.393 0.061 26.710 1.00 92.06 198 GLU A O 1
ATOM 1565 N N . ASN A 1 199 ? -16.793 -0.433 28.856 1.00 89.25 199 ASN A N 1
ATOM 1566 C CA . ASN A 1 199 ? -18.121 0.162 28.839 1.00 89.25 199 ASN A CA 1
ATOM 1567 C C . ASN A 1 199 ? -18.013 1.669 28.584 1.00 89.25 199 ASN A C 1
ATOM 1569 O O . ASN A 1 199 ? -17.325 2.399 29.309 1.00 89.25 199 ASN A O 1
ATOM 1573 N N . ALA A 1 200 ? -18.749 2.158 27.589 1.00 86.25 200 ALA A N 1
ATOM 1574 C CA . ALA A 1 200 ? -18.706 3.562 27.222 1.00 86.25 200 ALA A CA 1
ATOM 1575 C C . ALA A 1 200 ? -19.191 4.476 28.361 1.00 86.25 200 ALA A C 1
ATOM 1577 O O . ALA A 1 200 ? -18.814 5.640 28.380 1.00 86.25 200 ALA A O 1
ATOM 1578 N N . CYS A 1 201 ? -19.962 3.990 29.334 1.00 85.06 201 CYS A N 1
ATOM 1579 C CA . CYS A 1 201 ? -20.521 4.768 30.441 1.00 85.06 201 CYS A CA 1
ATOM 1580 C C . CYS A 1 201 ? -19.886 4.527 31.823 1.00 85.06 201 CYS A C 1
ATOM 1582 O O . CYS A 1 201 ? -20.216 5.275 32.738 1.00 85.06 201 CYS A O 1
ATOM 1584 N N . LEU A 1 202 ? -18.997 3.539 32.004 1.00 81.94 202 LEU A N 1
ATOM 1585 C CA . LEU A 1 202 ? -18.403 3.254 33.328 1.00 81.94 202 LEU A CA 1
ATOM 1586 C C . LEU A 1 202 ? -17.281 4.222 33.729 1.00 81.94 202 LEU A C 1
ATOM 1588 O O . LEU A 1 202 ? -16.994 4.365 34.913 1.00 81.94 202 LEU A O 1
ATOM 1592 N N . ASN A 1 203 ? -16.658 4.910 32.771 1.00 66.69 203 ASN A N 1
ATOM 1593 C CA . ASN A 1 203 ? -15.593 5.861 33.076 1.00 66.69 203 ASN A CA 1
ATOM 1594 C C . ASN A 1 203 ? -16.205 7.218 33.483 1.00 66.69 203 ASN A C 1
ATOM 1596 O O . ASN A 1 203 ? -16.799 7.903 32.644 1.00 66.69 203 ASN A O 1
ATOM 1600 N N . GLU A 1 204 ? -16.029 7.610 34.756 1.00 55.66 204 GLU A N 1
ATOM 1601 C CA . GLU A 1 204 ? -16.535 8.849 35.402 1.00 55.66 204 GLU A CA 1
ATOM 1602 C C . GLU A 1 204 ? -16.252 10.145 34.617 1.00 55.66 204 GLU A C 1
ATOM 1604 O O . GLU A 1 204 ? -16.909 11.165 34.791 1.00 55.66 204 GLU A O 1
ATOM 1609 N N . SER A 1 205 ? -15.291 10.115 33.701 1.00 59.19 205 SER A N 1
ATOM 1610 C CA . SER A 1 205 ? -14.842 11.248 32.895 1.00 59.19 205 SER A CA 1
ATOM 1611 C C . SER A 1 205 ? -15.703 11.538 31.657 1.00 59.19 205 SER A C 1
ATOM 1613 O O . SER A 1 205 ? -15.353 12.401 30.850 1.00 59.19 205 SER A O 1
ATOM 1615 N N . GLY A 1 206 ? -16.806 10.813 31.453 1.00 69.50 206 GLY A N 1
ATOM 1616 C CA . GLY A 1 206 ? -17.525 10.857 30.184 1.00 69.50 206 GLY A CA 1
ATOM 1617 C C . GLY A 1 206 ? -18.710 11.794 30.081 1.00 69.50 206 GLY A C 1
ATOM 1618 O O . GLY A 1 206 ? -18.831 12.541 29.108 1.00 69.50 206 GLY A O 1
ATOM 1619 N N . CYS A 1 207 ? -19.599 11.706 31.055 1.00 74.19 207 CYS A N 1
ATOM 1620 C CA . CYS A 1 207 ? -20.792 12.519 31.146 1.00 74.19 207 CYS A CA 1
ATOM 1621 C C . CYS A 1 207 ? -20.667 13.257 32.474 1.00 74.19 207 CYS A C 1
ATOM 1623 O O . CYS A 1 207 ? -20.674 12.615 33.516 1.00 74.19 207 CYS A O 1
ATOM 1625 N N . GLY A 1 208 ? -20.429 14.573 32.425 1.00 82.56 208 GLY A N 1
ATOM 1626 C CA . GLY A 1 208 ? -20.146 15.366 33.626 1.00 82.56 208 GLY A CA 1
ATOM 1627 C C . GLY A 1 208 ? -21.271 15.305 34.666 1.00 82.56 208 GLY A C 1
ATOM 1628 O O . GLY A 1 208 ? -22.320 14.706 34.429 1.00 82.56 208 GLY A O 1
ATOM 1629 N N . GLU A 1 209 ? -21.078 15.931 35.823 1.00 86.06 209 GLU A N 1
ATOM 1630 C CA . GLU A 1 209 ? -22.018 15.811 36.945 1.00 86.06 209 GLU A CA 1
ATOM 1631 C C . GLU A 1 209 ? -23.479 16.116 36.557 1.00 86.06 209 GLU A C 1
ATOM 1633 O O . GLU A 1 209 ? -23.764 16.924 35.666 1.00 86.06 209 GLU A O 1
ATOM 1638 N N . ASN A 1 210 ? -24.414 15.458 37.251 1.00 88.12 210 ASN A N 1
ATOM 1639 C CA . ASN A 1 210 ? -25.864 15.576 37.048 1.00 88.12 210 ASN A CA 1
ATOM 1640 C C . ASN A 1 210 ? -26.349 15.193 35.640 1.00 88.12 210 ASN A C 1
ATOM 1642 O O . ASN A 1 210 ? -27.344 15.727 35.134 1.00 88.12 210 ASN A O 1
ATOM 1646 N N . SER A 1 211 ? -25.659 14.249 35.002 1.00 86.50 211 SER A N 1
ATOM 1647 C CA . SER A 1 211 ? -26.063 13.683 33.721 1.00 86.50 211 SER A CA 1
ATOM 1648 C C . SER A 1 211 ? -26.244 12.167 33.798 1.00 86.50 211 SER A C 1
ATOM 1650 O O . SER A 1 211 ? -25.583 11.474 34.568 1.00 86.50 211 SER A O 1
ATOM 1652 N N . LYS A 1 212 ? -27.174 11.645 32.995 1.00 86.12 212 LYS A N 1
ATOM 1653 C CA . LYS A 1 212 ? -27.315 10.220 32.704 1.00 86.12 212 LYS A CA 1
ATOM 1654 C C . LYS A 1 212 ? -26.511 9.884 31.449 1.00 86.12 212 LYS A C 1
ATOM 1656 O O . LYS A 1 212 ? -26.594 10.594 30.440 1.00 86.12 212 LYS A O 1
ATOM 1661 N N . CYS A 1 213 ? -25.764 8.789 31.518 1.00 85.06 213 CYS A N 1
ATOM 1662 C CA . CYS A 1 213 ? -25.057 8.222 30.380 1.00 85.06 213 CYS A CA 1
ATOM 1663 C C . CYS A 1 213 ? -25.881 7.092 29.757 1.00 85.06 213 CYS A C 1
ATOM 1665 O O . CYS A 1 213 ? -26.402 6.233 30.465 1.00 85.06 213 CYS A O 1
ATOM 1667 N N . ALA A 1 214 ? -25.978 7.092 28.434 1.00 83.19 214 ALA A N 1
ATOM 1668 C CA . ALA A 1 214 ? -26.462 5.978 27.635 1.00 83.19 214 ALA A CA 1
ATOM 1669 C C . ALA A 1 214 ? -25.409 5.653 26.573 1.00 83.19 214 ALA A C 1
ATOM 1671 O O . ALA A 1 214 ? -24.782 6.557 26.024 1.00 83.19 214 ALA A O 1
ATOM 1672 N N . ALA A 1 215 ? -25.212 4.376 26.275 1.00 80.00 215 ALA A N 1
ATOM 1673 C CA . ALA A 1 215 ? -24.296 3.936 25.235 1.00 80.00 215 ALA A CA 1
ATOM 1674 C C . ALA A 1 215 ? -25.086 3.297 24.090 1.00 80.00 215 ALA A C 1
ATOM 1676 O O . ALA A 1 215 ? -26.045 2.568 24.340 1.00 80.00 215 ALA A O 1
ATOM 1677 N N . PHE A 1 216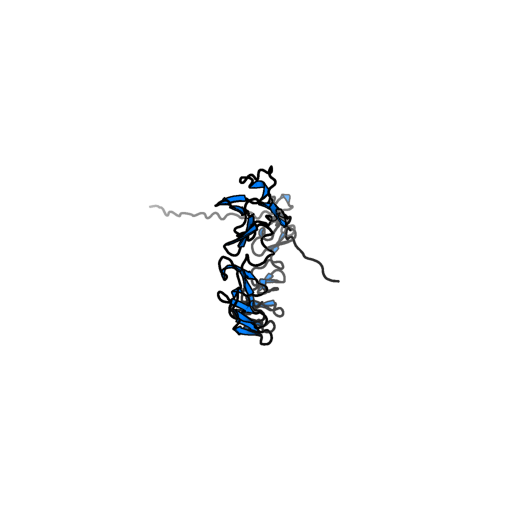 ? -24.722 3.616 22.849 1.00 77.62 216 PHE A N 1
ATOM 1678 C CA . PHE A 1 216 ? -25.361 3.049 21.662 1.00 77.62 216 PHE A CA 1
ATOM 1679 C C . PHE A 1 216 ? -24.375 3.013 20.489 1.00 77.62 216 PHE A C 1
ATOM 1681 O O . PHE A 1 216 ? -23.758 4.032 20.166 1.00 77.62 216 PHE A O 1
ATOM 1688 N N . ASN A 1 217 ? -24.226 1.852 19.843 1.00 78.94 217 ASN A N 1
ATOM 1689 C CA . ASN A 1 217 ? -23.249 1.605 18.773 1.00 78.94 217 ASN A CA 1
ATOM 1690 C C . ASN A 1 217 ? -21.828 2.062 19.152 1.00 78.94 217 ASN A C 1
ATOM 1692 O O . ASN A 1 217 ? -21.203 2.826 18.409 1.00 78.94 217 ASN A O 1
ATOM 1696 N N . SER A 1 218 ? -21.365 1.683 20.347 1.00 80.38 218 SER A N 1
ATOM 1697 C CA . SER A 1 218 ? -20.054 2.065 20.900 1.00 80.38 218 SER A CA 1
ATOM 1698 C C . SER A 1 218 ? -19.845 3.562 21.144 1.00 80.38 218 SER A C 1
ATOM 1700 O O . SER A 1 218 ? -18.737 4.002 21.456 1.00 80.38 218 SER A O 1
ATOM 1702 N N . ASN A 1 219 ? -20.909 4.363 21.038 1.00 76.62 219 ASN A N 1
ATOM 1703 C CA . ASN A 1 219 ? -20.868 5.799 21.281 1.00 76.62 219 ASN A CA 1
ATOM 1704 C C . ASN A 1 219 ? -21.500 6.136 22.622 1.00 76.62 219 ASN A C 1
ATOM 1706 O O . ASN A 1 219 ? -22.526 5.578 23.012 1.00 76.62 219 ASN A O 1
ATOM 1710 N N . ARG A 1 220 ? -20.905 7.118 23.296 1.00 79.81 220 ARG A N 1
ATOM 1711 C CA . ARG A 1 220 ? -21.418 7.685 24.539 1.00 79.81 220 ARG A CA 1
ATOM 1712 C C . ARG A 1 220 ? -22.415 8.805 24.242 1.00 79.81 220 ARG A C 1
ATOM 1714 O O . ARG A 1 220 ? -22.097 9.759 23.530 1.00 79.81 220 ARG A O 1
ATOM 1721 N N . TYR A 1 221 ? -23.581 8.736 24.868 1.00 82.62 221 TYR A N 1
ATOM 1722 C CA . TYR A 1 221 ? -24.619 9.760 24.849 1.00 82.62 221 TYR A CA 1
ATOM 1723 C C . TYR A 1 221 ? -24.873 10.250 26.271 1.00 82.62 221 TYR A C 1
ATOM 1725 O O . TYR A 1 221 ? -25.246 9.479 27.150 1.00 82.62 221 TYR A O 1
ATOM 1733 N N . CYS A 1 222 ? -24.693 11.548 26.495 1.00 84.31 222 CYS A N 1
ATOM 1734 C CA . CYS A 1 222 ? -24.941 12.175 27.788 1.00 84.31 222 CYS A CA 1
ATOM 1735 C C . CYS A 1 222 ? -26.202 13.031 27.709 1.00 84.31 222 CYS A C 1
ATOM 1737 O O . CYS A 1 222 ? -26.392 13.774 26.745 1.00 84.31 222 CYS A O 1
ATOM 1739 N N . SER A 1 223 ? -27.049 12.963 28.730 1.00 83.56 223 SER A N 1
ATOM 1740 C CA . SER A 1 223 ? -28.219 13.842 28.861 1.00 83.56 223 SER A CA 1
ATOM 1741 C C . SER A 1 223 ? -28.389 14.275 30.309 1.00 83.56 223 SER A C 1
ATOM 1743 O O . SER A 1 223 ? -28.038 13.531 31.215 1.00 83.56 223 SER A O 1
ATOM 1745 N N . CYS A 1 224 ? -28.882 15.486 30.547 1.00 86.19 224 CYS A N 1
ATOM 1746 C CA . CYS A 1 224 ? -29.029 15.992 31.908 1.00 86.19 224 CYS A CA 1
ATOM 1747 C C . CYS A 1 224 ? -30.158 15.282 32.658 1.00 86.19 224 CYS A C 1
ATOM 1749 O O . CYS A 1 224 ? -31.151 14.865 32.054 1.00 86.19 224 CYS A O 1
ATOM 1751 N N . LEU A 1 225 ? -29.996 15.148 33.974 1.00 86.75 225 LEU A N 1
ATOM 1752 C CA . LEU A 1 225 ? -31.088 14.748 34.857 1.00 86.75 225 LEU A CA 1
ATOM 1753 C C . LEU A 1 225 ? -32.202 15.806 34.841 1.00 86.75 225 LEU A C 1
ATOM 1755 O O . LEU A 1 225 ? -31.999 16.956 34.442 1.00 86.75 225 LEU A O 1
ATOM 1759 N N . GLU A 1 226 ? -33.396 15.411 35.272 1.00 85.75 226 GLU A N 1
ATOM 1760 C CA . GLU A 1 226 ? -34.541 16.316 35.334 1.00 85.75 226 GLU A CA 1
ATOM 1761 C C . GLU A 1 226 ? -34.233 17.533 36.223 1.00 85.75 226 GLU A C 1
ATOM 1763 O O . GLU A 1 226 ? -33.689 17.402 37.316 1.00 85.75 226 GLU A O 1
ATOM 1768 N N . GLY A 1 227 ? -34.539 18.737 35.727 1.00 87.06 227 GLY A N 1
ATOM 1769 C CA . GLY A 1 227 ? -34.210 19.995 36.409 1.00 87.06 227 GLY A CA 1
ATOM 1770 C C . GLY A 1 227 ? -32.796 20.531 36.148 1.00 87.06 227 GLY A C 1
ATOM 1771 O O . GLY A 1 227 ? -32.478 21.623 36.623 1.00 87.06 227 GLY A O 1
ATOM 1772 N N . PHE A 1 228 ? -31.974 19.837 35.355 1.00 89.12 228 PHE A N 1
ATOM 1773 C CA . PHE A 1 228 ? -30.635 20.286 34.972 1.00 89.12 228 PHE A CA 1
ATOM 1774 C C . PHE A 1 228 ? -30.541 20.631 33.478 1.00 89.12 228 PHE A C 1
ATOM 1776 O O . PHE A 1 228 ? -31.288 20.110 32.649 1.00 89.12 228 PHE A O 1
ATOM 1783 N N . ILE A 1 229 ? -29.612 21.521 33.124 1.00 85.25 229 ILE A N 1
ATOM 1784 C CA . ILE A 1 229 ? -29.332 21.948 31.749 1.00 85.25 229 ILE A CA 1
ATOM 1785 C C . ILE A 1 229 ? -27.834 21.827 31.421 1.00 85.25 229 ILE A C 1
ATOM 1787 O O . ILE A 1 229 ? -27.010 21.978 32.326 1.00 85.25 229 ILE A O 1
ATOM 1791 N N . PRO A 1 230 ? -27.456 21.568 30.152 1.00 82.19 230 PRO A N 1
ATOM 1792 C CA . PRO A 1 230 ? -26.059 21.368 29.771 1.00 82.19 230 PRO A CA 1
ATOM 1793 C C . PRO A 1 230 ? -25.187 22.597 30.046 1.00 82.19 230 PRO A C 1
ATOM 1795 O O . PRO A 1 230 ? -25.537 23.716 29.663 1.00 82.19 230 PRO A O 1
ATOM 1798 N N . GLU A 1 231 ? -24.014 22.371 30.631 1.00 82.56 231 GLU A N 1
ATOM 1799 C CA . GLU A 1 231 ? -22.972 23.367 30.859 1.00 82.56 231 GLU A CA 1
ATOM 1800 C C . GLU A 1 231 ? -21.660 22.933 30.197 1.00 82.56 231 GLU A C 1
ATOM 1802 O O . GLU A 1 231 ? -21.140 21.831 30.397 1.00 82.56 231 GLU A O 1
ATOM 1807 N N . LYS A 1 232 ? -21.119 23.818 29.356 1.00 76.56 232 LYS A N 1
ATOM 1808 C CA . LYS A 1 232 ? -19.974 23.514 28.500 1.00 76.56 232 LYS A CA 1
ATOM 1809 C C . LYS A 1 232 ? -18.745 23.149 29.339 1.00 76.56 232 LYS A C 1
ATOM 1811 O O . LYS A 1 232 ? -18.187 24.001 30.017 1.00 76.56 232 LYS A O 1
ATOM 1816 N N . GLY A 1 233 ? -18.275 21.913 29.182 1.00 68.94 233 GLY A N 1
ATOM 1817 C CA . GLY A 1 233 ? -17.037 21.427 29.798 1.00 68.94 233 GLY A CA 1
ATOM 1818 C C . GLY A 1 233 ? -17.164 20.987 31.258 1.00 68.94 233 GLY A C 1
ATOM 1819 O O . GLY A 1 233 ? -16.153 20.598 31.825 1.00 68.94 233 GLY A O 1
ATOM 1820 N N . ILE A 1 234 ? -18.366 21.034 31.847 1.00 71.88 234 ILE A N 1
ATOM 1821 C CA . ILE A 1 234 ? -18.597 20.681 33.261 1.00 71.88 234 ILE A CA 1
ATOM 1822 C C . ILE A 1 234 ? -19.616 19.539 33.390 1.00 71.88 234 ILE A C 1
ATOM 1824 O O . ILE A 1 234 ? -19.477 18.686 34.259 1.00 71.88 234 ILE A O 1
ATOM 1828 N N . GLY A 1 235 ? -20.604 19.460 32.492 1.00 82.94 235 GLY A N 1
ATOM 1829 C CA . GLY A 1 235 ? -21.682 18.474 32.580 1.00 82.94 235 GLY A CA 1
ATOM 1830 C C . GLY A 1 235 ? -23.033 19.164 32.540 1.00 82.94 235 GLY A C 1
ATOM 1831 O O . GLY A 1 235 ? -23.358 19.805 31.539 1.00 82.94 235 GLY A O 1
ATOM 1832 N N . CYS A 1 236 ? -23.812 19.035 33.610 1.00 87.62 236 CYS A N 1
ATOM 1833 C CA . CYS A 1 236 ? -25.132 19.635 33.731 1.00 87.62 236 CYS A CA 1
ATOM 1834 C C . CYS A 1 236 ? -25.270 20.437 35.034 1.00 87.62 236 CYS A C 1
ATOM 1836 O O . CYS A 1 236 ? -24.901 19.970 36.112 1.00 87.62 236 CYS A O 1
ATOM 1838 N N . ARG A 1 237 ? -25.858 21.635 34.942 1.00 90.38 237 ARG A N 1
ATOM 1839 C CA . ARG A 1 237 ? -26.136 22.520 36.087 1.00 90.38 237 ARG A CA 1
ATOM 1840 C C . ARG A 1 237 ? -27.625 22.663 36.350 1.00 90.38 237 ARG A C 1
ATOM 1842 O O . ARG A 1 237 ? -28.427 22.515 35.433 1.00 90.38 237 ARG A O 1
ATOM 1849 N N . LEU A 1 238 ? -27.994 23.010 37.580 1.00 89.81 238 LEU A N 1
ATOM 1850 C CA . LEU A 1 238 ? -29.381 23.304 37.945 1.00 89.81 238 LEU A CA 1
ATOM 1851 C C . LEU A 1 238 ? -29.962 24.420 37.060 1.00 89.81 238 LEU A C 1
ATOM 1853 O O . LEU A 1 238 ? -29.324 25.450 36.809 1.00 89.81 238 LEU A O 1
ATOM 1857 N N . LYS A 1 239 ? -31.192 24.204 36.591 1.00 85.56 239 LYS A N 1
ATOM 1858 C CA . LYS A 1 239 ? -31.987 25.184 35.849 1.00 85.56 239 LYS A CA 1
ATOM 1859 C C . LYS A 1 239 ? -32.474 26.273 36.809 1.00 85.56 239 LYS A C 1
ATOM 1861 O O . LYS A 1 239 ? -33.117 25.964 37.812 1.00 85.56 239 LYS A O 1
ATOM 1866 N N . ALA A 1 240 ? -32.209 27.546 36.511 1.00 84.44 240 ALA A N 1
ATOM 1867 C CA . ALA A 1 240 ? -32.752 28.635 37.325 1.00 84.44 240 ALA A CA 1
ATOM 1868 C C . ALA A 1 240 ? -34.279 28.744 37.138 1.00 84.44 240 ALA A C 1
ATOM 1870 O O . ALA A 1 240 ? -34.790 28.499 36.045 1.00 84.44 240 ALA A O 1
ATOM 1871 N N . GLN A 1 241 ? -35.011 29.159 38.179 1.00 74.00 241 GLN A N 1
ATOM 1872 C CA . GLN A 1 241 ? -36.488 29.188 38.198 1.00 74.00 241 GLN A CA 1
ATOM 1873 C C . GLN A 1 241 ? -37.130 30.008 37.058 1.00 74.00 241 GLN A C 1
ATOM 1875 O O . GLN A 1 241 ? -38.278 29.759 36.706 1.00 74.00 241 GLN A O 1
ATOM 1880 N N . ASN A 1 242 ? -36.377 30.922 36.431 1.00 76.62 242 ASN A N 1
ATOM 1881 C CA . ASN A 1 242 ? -36.833 31.767 35.321 1.00 76.62 242 ASN A CA 1
ATOM 1882 C C . ASN A 1 242 ? -36.137 31.464 33.977 1.00 76.62 242 ASN A C 1
ATOM 1884 O O . ASN A 1 242 ? -36.375 32.161 32.991 1.00 76.62 242 ASN A O 1
ATOM 1888 N N . GLU A 1 243 ? -35.276 30.443 33.903 1.00 72.31 243 GLU A N 1
ATOM 1889 C CA . GLU A 1 243 ? -34.654 30.025 32.643 1.00 72.31 243 GLU A CA 1
ATOM 1890 C C . GLU A 1 243 ? -35.625 29.133 31.862 1.00 72.31 243 GLU A C 1
ATOM 1892 O O . GLU A 1 243 ? -35.826 27.957 32.166 1.00 72.31 243 GLU A O 1
ATOM 1897 N N . THR A 1 244 ? -36.235 29.671 30.809 1.00 60.25 244 THR A N 1
ATOM 1898 C CA . THR A 1 244 ? -36.985 28.859 29.848 1.00 60.25 244 THR A CA 1
ATOM 1899 C C . THR A 1 244 ? -36.004 28.122 28.939 1.00 60.25 244 THR A C 1
ATOM 1901 O O . THR A 1 244 ? -35.477 28.654 27.965 1.00 60.25 244 THR A O 1
ATOM 1904 N N . TYR A 1 245 ? -35.739 26.856 29.267 1.00 56.28 245 TYR A N 1
ATOM 1905 C CA . TYR A 1 245 ? -35.019 25.960 28.369 1.00 56.28 245 TYR A CA 1
ATOM 1906 C C . TYR A 1 245 ? -35.952 25.574 27.220 1.00 56.28 245 TYR A C 1
ATOM 1908 O O . TYR A 1 245 ? -36.830 24.727 27.376 1.00 56.28 245 TYR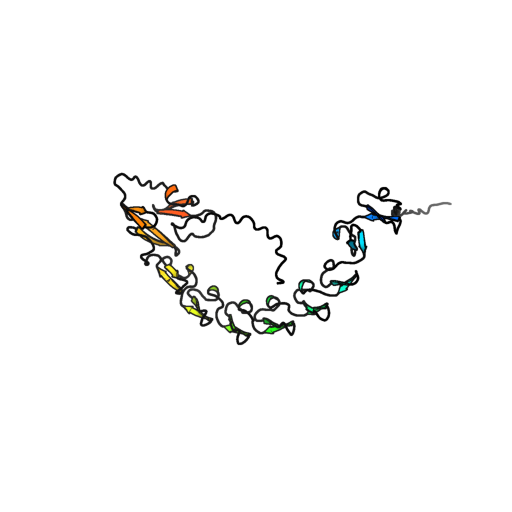 A O 1
ATOM 1916 N N . SER A 1 246 ? -35.811 26.249 26.080 1.00 52.16 246 SER A N 1
ATOM 1917 C CA . SER A 1 246 ? -36.541 25.887 24.867 1.00 52.16 246 SER A CA 1
ATOM 1918 C C . SER A 1 246 ? -36.015 24.542 24.368 1.00 52.16 246 SER A C 1
ATOM 1920 O O . SER A 1 246 ? -34.909 24.456 23.834 1.00 52.16 246 SER A O 1
ATOM 1922 N N . THR A 1 247 ? -36.815 23.486 24.525 1.00 51.72 247 THR A N 1
ATOM 1923 C CA . THR A 1 247 ? -36.552 22.150 23.961 1.00 51.72 247 THR A CA 1
ATOM 1924 C C . THR A 1 247 ? -36.474 22.164 22.429 1.00 51.72 247 THR A C 1
ATOM 1926 O O . THR A 1 247 ? -35.973 21.220 21.832 1.00 51.72 247 THR A O 1
ATOM 1929 N N . ASN A 1 248 ? -36.866 23.273 21.791 1.00 50.69 248 ASN A N 1
ATOM 1930 C CA . ASN A 1 248 ? -36.767 23.498 20.350 1.00 50.69 248 ASN A CA 1
ATOM 1931 C C . ASN A 1 248 ? -35.464 24.193 19.914 1.00 50.69 248 ASN A C 1
ATOM 1933 O O . ASN A 1 248 ? -35.294 24.485 18.728 1.00 50.69 248 ASN A O 1
ATOM 1937 N N . ASN A 1 249 ? -34.524 24.476 20.825 1.00 51.62 249 ASN A N 1
ATOM 1938 C CA . ASN A 1 249 ? -33.321 25.245 20.498 1.00 51.62 249 ASN A CA 1
ATOM 1939 C C . ASN A 1 249 ? -32.173 24.361 19.981 1.00 51.62 249 ASN A C 1
ATOM 1941 O O . ASN A 1 249 ? -31.078 24.291 20.540 1.00 51.62 249 ASN A O 1
ATOM 1945 N N . CYS A 1 250 ? -32.422 23.713 18.847 1.00 53.59 250 CYS A N 1
ATOM 1946 C CA . CYS A 1 250 ? -31.425 22.981 18.066 1.00 53.59 250 CYS A CA 1
ATOM 1947 C C . CYS A 1 250 ? -30.174 23.815 17.710 1.00 53.59 250 CYS A C 1
ATOM 1949 O O . CYS A 1 250 ? -29.109 23.270 17.423 1.00 53.59 250 CYS A O 1
ATOM 1951 N N . SER A 1 251 ? -30.292 25.144 17.726 1.00 53.25 251 SER A N 1
ATOM 1952 C CA . SER A 1 251 ? -29.251 26.082 17.305 1.00 53.25 251 SER A CA 1
ATOM 1953 C C . SER A 1 251 ? -28.163 26.344 18.351 1.00 53.25 251 SER A C 1
ATOM 1955 O O . SER A 1 251 ? -27.085 26.806 17.975 1.00 53.25 251 SER A O 1
ATOM 1957 N N . SER A 1 252 ? -28.417 26.084 19.640 1.00 54.94 252 SER A N 1
ATOM 1958 C CA . SER A 1 252 ? -27.447 26.348 20.719 1.00 54.94 252 SER A CA 1
ATOM 1959 C C . SER A 1 252 ? -26.683 25.106 21.178 1.00 54.94 252 SER A C 1
ATOM 1961 O O . SER A 1 252 ? -25.587 25.244 21.720 1.00 54.94 252 SER A O 1
ATOM 1963 N N . GLN A 1 253 ? -27.235 23.910 20.952 1.00 54.62 253 GLN A N 1
ATOM 1964 C CA . GLN A 1 253 ? -26.653 22.649 21.428 1.00 54.62 253 GLN A CA 1
ATOM 1965 C C . GLN A 1 253 ? -25.717 21.987 20.411 1.00 54.62 253 GLN A C 1
ATOM 1967 O O . GLN A 1 253 ? -24.766 21.313 20.796 1.00 54.62 253 GLN A O 1
ATOM 1972 N N . CYS A 1 254 ? -25.934 22.219 19.115 1.00 56.31 254 CYS A N 1
ATOM 1973 C CA . CYS A 1 254 ? -25.059 21.715 18.062 1.00 56.31 254 CYS A CA 1
ATOM 1974 C C . CYS A 1 254 ? -24.075 22.797 17.600 1.00 56.31 254 CYS A C 1
ATOM 1976 O O . CYS A 1 254 ? -24.378 23.991 17.580 1.00 56.31 254 CYS A O 1
ATOM 1978 N N . SER A 1 255 ? -22.877 22.392 17.163 1.00 59.72 255 SER A N 1
ATOM 1979 C CA . SER A 1 255 ? -21.949 23.328 16.508 1.00 59.72 255 SER A CA 1
ATOM 1980 C C . SER A 1 255 ? -22.622 24.010 15.301 1.00 59.72 255 SER A C 1
ATOM 1982 O O . SER A 1 255 ? -23.485 23.405 14.672 1.00 59.72 255 SER A O 1
ATOM 1984 N N . ARG A 1 256 ? -22.194 25.227 14.909 1.00 60.03 256 ARG A N 1
ATOM 1985 C CA . ARG A 1 256 ? -22.791 26.037 13.807 1.00 60.03 256 ARG A CA 1
ATOM 1986 C C . ARG A 1 256 ? -23.014 25.304 12.464 1.00 60.03 256 ARG A C 1
ATOM 1988 O O . ARG A 1 256 ? -23.635 25.872 11.575 1.00 60.03 256 ARG A O 1
ATOM 1995 N N . LYS A 1 257 ? -22.455 24.102 12.270 1.00 61.59 257 LYS A N 1
ATOM 1996 C CA . LYS A 1 257 ? -22.582 23.279 11.054 1.00 61.59 257 LYS A CA 1
ATOM 1997 C C . LYS A 1 257 ? -23.239 21.907 11.276 1.00 61.59 257 LYS A C 1
ATOM 1999 O O . LYS A 1 257 ? -23.361 21.154 10.313 1.00 61.59 257 LYS A O 1
ATOM 2004 N N . GLY A 1 258 ? -23.614 21.564 12.506 1.00 62.97 258 GLY A N 1
ATOM 2005 C CA . GLY A 1 258 ? -24.343 20.333 12.802 1.00 62.97 258 GLY A CA 1
ATOM 2006 C C . GLY A 1 258 ? -25.823 20.502 12.474 1.00 62.97 258 GLY A C 1
ATOM 2007 O O . GLY A 1 258 ? -26.415 21.529 12.805 1.00 62.97 258 GLY A O 1
ATOM 2008 N N . LYS A 1 259 ? -26.420 19.505 11.822 1.00 69.12 259 LYS A N 1
ATOM 2009 C CA . LYS A 1 259 ? -27.873 19.342 11.806 1.00 69.12 259 LYS A CA 1
ATOM 2010 C C . LYS A 1 259 ? -28.300 18.757 13.144 1.00 69.12 259 LYS A C 1
ATOM 2012 O O . LYS A 1 259 ? -27.614 17.909 13.706 1.00 69.12 259 LYS A O 1
ATOM 2017 N N . CYS A 1 260 ? -29.428 19.237 13.632 1.00 67.00 260 CYS A N 1
ATOM 2018 C CA . CYS A 1 260 ? -30.032 18.799 14.872 1.00 67.00 260 CYS A CA 1
ATOM 2019 C C . CYS A 1 260 ? -31.310 18.029 14.549 1.00 67.00 260 CYS A C 1
ATOM 2021 O O . CYS A 1 260 ? -32.116 18.499 13.744 1.00 67.00 260 CYS A O 1
ATOM 2023 N N . VAL A 1 261 ? -31.488 16.865 15.160 1.00 70.12 261 VAL A N 1
ATOM 2024 C CA . VAL A 1 261 ? -32.721 16.074 15.106 1.00 70.12 261 VAL A CA 1
ATOM 2025 C C . VAL A 1 261 ? -33.135 15.764 16.533 1.00 70.12 261 VAL A C 1
ATOM 2027 O O . VAL A 1 261 ? -32.314 15.341 17.337 1.00 70.12 261 VAL A O 1
ATOM 2030 N N . LEU A 1 262 ? -34.408 15.967 16.852 1.00 57.50 262 LEU A N 1
ATOM 2031 C CA . LEU A 1 262 ? -34.980 15.573 18.133 1.00 57.50 262 LEU A CA 1
ATOM 2032 C C . LEU A 1 262 ? -35.630 14.198 17.960 1.00 57.50 262 LEU A C 1
ATOM 2034 O O . LEU A 1 262 ? -36.488 14.037 17.090 1.00 57.50 262 LEU A O 1
ATOM 2038 N N . LYS A 1 263 ? -35.226 13.200 18.748 1.00 56.47 263 LYS A N 1
ATOM 2039 C CA . LYS A 1 263 ? -35.847 11.866 18.729 1.00 56.47 263 LYS A CA 1
ATOM 2040 C C . LYS A 1 263 ? -36.013 11.382 20.169 1.00 56.47 263 LYS A C 1
ATOM 2042 O O . LYS A 1 263 ? -35.052 11.391 20.924 1.00 56.47 263 LYS A O 1
ATOM 2047 N N . HIS A 1 264 ? -37.230 11.001 20.558 1.00 53.56 264 HIS A N 1
ATOM 2048 C CA . HIS A 1 264 ? -37.555 10.570 21.931 1.00 53.56 264 HIS A CA 1
ATOM 2049 C C . HIS A 1 264 ? -37.073 11.549 23.020 1.00 53.56 264 HIS A C 1
ATOM 2051 O O . HIS A 1 264 ? -36.439 11.137 23.983 1.00 53.56 264 HIS A O 1
ATOM 2057 N N . GLU A 1 265 ? -37.309 12.853 22.830 1.00 54.31 265 GLU A N 1
ATOM 2058 C CA . GLU A 1 265 ? -36.879 13.920 23.760 1.00 54.31 265 GLU A CA 1
ATOM 2059 C C . GLU A 1 265 ? -35.354 14.078 23.919 1.00 54.31 265 GLU A C 1
ATOM 2061 O O . GLU A 1 265 ? -34.885 14.880 24.724 1.00 54.31 265 GLU A O 1
ATOM 2066 N N . VAL A 1 266 ? -34.563 13.377 23.101 1.00 52.06 266 VAL A N 1
ATOM 2067 C CA . VAL A 1 266 ? -33.106 13.515 23.036 1.00 52.06 266 VAL A CA 1
ATOM 2068 C C . VAL A 1 266 ? -32.723 14.324 21.799 1.00 52.06 266 VAL A C 1
ATOM 2070 O O . VAL A 1 266 ? -33.228 14.098 20.695 1.00 52.06 266 VAL A O 1
ATOM 2073 N N . VAL A 1 267 ? -31.819 15.286 21.985 1.00 61.66 267 VAL A N 1
ATOM 2074 C CA . VAL A 1 267 ? -31.241 16.093 20.906 1.00 61.66 267 VAL A CA 1
ATOM 2075 C C . VAL A 1 267 ? -30.056 15.345 20.292 1.00 61.66 267 VAL A C 1
ATOM 2077 O O . VAL A 1 267 ? -29.072 15.061 20.968 1.00 61.66 267 VAL A O 1
ATOM 2080 N N . TYR A 1 268 ? -30.130 15.062 18.994 1.00 61.94 268 TYR A N 1
ATOM 2081 C CA . TYR A 1 268 ? -29.067 14.451 18.199 1.00 61.94 268 TYR A CA 1
ATOM 2082 C C . TYR A 1 268 ? -28.424 15.500 17.298 1.00 61.94 268 TYR A C 1
ATOM 2084 O O . TYR A 1 268 ? -29.095 16.094 16.455 1.00 61.94 268 TYR A O 1
ATOM 2092 N N . CYS A 1 269 ? -27.113 15.691 17.422 1.00 62.62 269 CYS A N 1
ATOM 2093 C CA . CYS A 1 269 ? -26.330 16.527 16.515 1.00 62.62 269 CYS A CA 1
ATOM 2094 C C . CYS A 1 269 ? -25.552 15.644 15.527 1.00 62.62 269 CYS A C 1
ATOM 2096 O O . CYS A 1 269 ? -24.798 14.775 15.953 1.00 62.62 269 CYS A O 1
ATOM 2098 N N . TYR A 1 270 ? -25.678 15.875 14.217 1.00 64.88 270 TYR A N 1
ATOM 2099 C CA . TYR A 1 270 ? -24.912 15.159 13.184 1.00 64.88 270 TYR A CA 1
ATOM 2100 C C . TYR A 1 270 ? -24.395 16.112 12.098 1.00 64.88 270 TYR A C 1
ATOM 2102 O O . TYR A 1 270 ? -25.040 17.106 11.763 1.00 64.88 270 TYR A O 1
ATOM 2110 N N . CYS A 1 271 ? -23.215 15.847 11.529 1.00 60.81 271 CYS A N 1
ATOM 2111 C CA . CYS A 1 271 ? -22.650 16.680 10.462 1.00 60.81 271 CYS A CA 1
ATOM 2112 C C . CYS A 1 271 ? -23.052 16.093 9.087 1.00 60.81 271 CYS A C 1
ATOM 2114 O O . CYS A 1 271 ? -22.602 15.005 8.746 1.00 60.81 271 CYS A O 1
ATOM 2116 N N . PRO A 1 272 ? -23.836 16.799 8.251 1.00 54.91 272 PRO A N 1
ATOM 2117 C CA . PRO A 1 272 ? -24.472 16.236 7.048 1.00 54.91 272 PRO A CA 1
ATOM 2118 C C . PRO A 1 272 ? -23.535 15.891 5.874 1.00 54.91 272 PRO A C 1
ATOM 2120 O O . PRO A 1 272 ? -24.027 15.562 4.806 1.00 54.91 272 PRO A O 1
ATOM 2123 N N . ASN A 1 273 ? -22.213 16.010 6.030 1.00 51.41 273 ASN A N 1
ATOM 2124 C CA . ASN A 1 273 ? -21.245 15.901 4.927 1.00 51.41 273 ASN A CA 1
ATOM 2125 C C . ASN A 1 273 ? -20.224 14.768 5.093 1.00 51.41 273 ASN A C 1
ATOM 2127 O O . ASN A 1 273 ? -19.184 14.799 4.435 1.00 51.41 273 ASN A O 1
ATOM 2131 N N . ARG A 1 274 ? -20.462 13.804 5.985 1.00 48.81 274 ARG A N 1
ATOM 2132 C CA . ARG A 1 274 ? -19.637 12.597 6.070 1.00 48.81 274 ARG A CA 1
ATOM 2133 C C . ARG A 1 274 ? -20.506 11.404 6.449 1.00 48.81 274 ARG A C 1
ATOM 2135 O O . ARG A 1 274 ? -21.237 11.500 7.429 1.00 48.81 274 ARG A O 1
ATOM 2142 N N . ASP A 1 275 ? -20.322 10.286 5.756 1.00 45.91 275 ASP A N 1
ATOM 2143 C CA . ASP A 1 275 ? -20.739 8.937 6.169 1.00 45.91 275 ASP A CA 1
ATOM 2144 C C . ASP A 1 275 ? -19.924 8.442 7.383 1.00 45.91 275 ASP A C 1
ATOM 2146 O O . ASP A 1 275 ? -19.504 7.293 7.458 1.00 45.91 275 ASP A O 1
ATOM 2150 N N . ILE A 1 276 ? -19.635 9.336 8.334 1.00 46.41 276 ILE A N 1
ATOM 2151 C CA . ILE A 1 276 ? -18.941 9.007 9.574 1.00 46.41 276 ILE A CA 1
ATOM 2152 C C . ILE A 1 276 ? -19.981 9.075 10.691 1.00 46.41 276 ILE A C 1
ATOM 2154 O O . ILE A 1 276 ? -20.491 10.170 10.961 1.00 46.41 276 ILE A O 1
ATOM 2158 N N . PRO A 1 277 ? -20.291 7.955 11.366 1.00 41.53 277 PRO A N 1
ATOM 2159 C CA . PRO A 1 277 ? -21.047 8.001 12.606 1.00 41.53 277 PRO A CA 1
ATOM 2160 C C . PRO A 1 277 ? -20.205 8.778 13.624 1.00 41.53 277 PRO A C 1
ATOM 2162 O O . PRO A 1 277 ? -19.132 8.344 14.033 1.00 41.53 277 PRO A O 1
ATOM 2165 N N . LEU A 1 278 ? -20.627 9.999 13.961 1.00 46.53 278 LEU A N 1
ATOM 2166 C CA . LEU A 1 278 ? -19.909 10.831 14.923 1.00 46.53 278 LEU A CA 1
ATOM 2167 C C . LEU A 1 278 ? -20.110 10.260 16.323 1.00 46.53 278 LEU A C 1
ATOM 2169 O O . LEU A 1 278 ? -21.209 10.300 16.869 1.00 46.53 278 LEU A O 1
ATOM 2173 N N . SER A 1 279 ? -19.011 9.789 16.899 1.00 45.38 279 SER A N 1
ATOM 2174 C CA . SER A 1 279 ? -18.934 9.109 18.186 1.00 45.38 279 SER A CA 1
ATOM 2175 C C . SER A 1 279 ? -18.993 10.012 19.419 1.00 45.38 279 SER A C 1
ATOM 2177 O O . SER A 1 279 ? -18.648 9.593 20.521 1.00 45.38 279 SER A O 1
ATOM 2179 N N . ASN A 1 280 ? -19.433 11.265 19.276 1.00 46.66 280 ASN A N 1
ATOM 2180 C CA . ASN A 1 280 ? -19.562 12.168 20.415 1.00 46.66 280 ASN A CA 1
ATOM 2181 C C . ASN A 1 280 ? -20.491 13.360 20.097 1.00 46.66 280 ASN A C 1
ATOM 2183 O O . ASN A 1 280 ? -20.161 14.163 19.216 1.00 46.66 280 ASN A O 1
ATOM 2187 N N . PRO A 1 281 ? -21.604 13.550 20.830 1.00 42.97 281 PRO A N 1
ATOM 2188 C CA . PRO A 1 281 ? -22.494 14.702 20.655 1.00 42.97 281 PRO A CA 1
ATOM 2189 C C . PRO A 1 281 ? -21.847 16.059 21.013 1.00 42.97 281 PRO A C 1
ATOM 2191 O O . PRO A 1 281 ? -22.397 17.100 20.659 1.00 42.97 281 PRO A O 1
ATOM 2194 N N . PHE A 1 282 ? -20.660 16.076 21.636 1.00 42.78 282 PHE A N 1
ATOM 2195 C CA . PHE A 1 282 ? -19.898 17.290 21.964 1.00 42.78 282 PHE A CA 1
ATOM 2196 C C . PHE A 1 282 ? -18.747 17.608 20.992 1.00 42.78 282 PHE A C 1
ATOM 2198 O O . PHE A 1 282 ? -18.088 18.644 21.141 1.00 42.78 282 PHE A O 1
ATOM 2205 N N . LEU A 1 283 ? -18.489 16.773 19.977 1.00 41.34 283 LEU A N 1
ATOM 2206 C CA . LEU A 1 283 ? -17.424 17.044 19.008 1.00 41.34 283 LEU A CA 1
ATOM 2207 C C . LEU A 1 283 ? -17.885 18.077 17.971 1.00 41.34 283 LEU A C 1
ATOM 2209 O O . LEU A 1 283 ? -18.791 17.867 17.165 1.00 41.34 283 LEU A O 1
ATOM 2213 N N . MET A 1 284 ? -17.231 19.237 18.007 1.00 40.97 284 MET A N 1
ATOM 2214 C CA . MET A 1 284 ? -17.381 20.310 17.029 1.00 40.97 284 MET A CA 1
ATOM 2215 C C . MET A 1 284 ? -17.245 19.740 15.607 1.00 40.97 284 MET A C 1
ATOM 2217 O O . MET A 1 284 ? -16.244 19.085 15.324 1.00 40.97 284 MET A O 1
ATOM 2221 N N . CYS A 1 285 ? -18.177 20.034 14.681 1.00 41.53 285 CYS A N 1
ATOM 2222 C CA . CYS A 1 285 ? -17.931 19.735 13.265 1.00 41.53 285 CYS A CA 1
ATOM 2223 C C . CYS A 1 285 ? -16.608 20.433 12.891 1.00 41.53 285 CYS A C 1
ATOM 2225 O O . CYS A 1 285 ? -16.532 21.664 13.031 1.00 41.53 285 CYS A O 1
ATOM 2227 N N . PRO A 1 286 ? -15.564 19.706 12.452 1.00 44.03 286 PRO A N 1
ATOM 2228 C CA . PRO A 1 286 ? -14.255 20.302 12.241 1.00 44.03 286 PRO A CA 1
ATOM 2229 C C . PRO A 1 286 ? -14.389 21.483 11.276 1.00 44.03 286 PRO A C 1
ATOM 2231 O O . PRO A 1 286 ? -14.953 21.367 10.181 1.00 44.03 286 PRO A O 1
ATOM 2234 N N . ARG A 1 287 ? -13.913 22.669 11.686 1.00 36.41 287 ARG A N 1
ATOM 2235 C CA . ARG A 1 287 ? -13.783 23.796 10.756 1.00 36.41 287 ARG A CA 1
ATOM 2236 C C . ARG A 1 287 ? -12.870 23.307 9.639 1.00 36.41 287 ARG A C 1
ATOM 2238 O O . ARG A 1 287 ? -11.737 22.933 9.914 1.00 36.41 287 ARG A O 1
ATOM 2245 N N . ARG A 1 288 ? -13.347 23.326 8.386 1.00 38.28 288 ARG A N 1
ATOM 2246 C CA . ARG A 1 288 ? -12.466 23.251 7.214 1.00 38.28 288 ARG A CA 1
ATOM 2247 C C . ARG A 1 288 ? -11.351 24.279 7.439 1.00 38.28 288 ARG A C 1
ATOM 2249 O O . ARG A 1 288 ? -11.577 25.466 7.213 1.00 38.28 288 ARG A O 1
ATOM 2256 N N . LYS A 1 289 ? -10.152 23.840 7.835 1.00 32.97 289 LYS A N 1
ATOM 2257 C CA . LYS A 1 289 ? -8.958 24.426 7.243 1.00 32.97 289 LYS A CA 1
ATOM 2258 C C . LYS A 1 289 ? -9.109 24.051 5.779 1.00 32.97 289 LYS A C 1
ATOM 2260 O O . LYS A 1 289 ? -8.975 22.888 5.412 1.00 32.97 289 LYS A O 1
ATOM 2265 N N . PHE A 1 290 ? -9.557 25.002 4.966 1.00 34.25 290 PHE A N 1
ATOM 2266 C CA . PHE A 1 290 ? -9.273 24.912 3.549 1.00 34.25 290 PHE A CA 1
ATOM 2267 C C . PHE A 1 290 ? -7.752 24.817 3.486 1.00 34.25 290 PHE A C 1
ATOM 2269 O O . PHE A 1 290 ? -7.068 25.824 3.656 1.00 34.25 290 PHE A O 1
ATOM 2276 N N . ASN A 1 291 ? -7.225 23.606 3.298 1.00 34.56 291 ASN A N 1
ATOM 2277 C CA . ASN A 1 291 ? -5.959 23.473 2.612 1.00 34.56 291 ASN A CA 1
ATOM 2278 C C . ASN A 1 291 ? -6.219 24.134 1.265 1.00 34.56 291 ASN A C 1
ATOM 2280 O O . ASN A 1 291 ? -6.878 23.585 0.381 1.00 34.56 291 ASN A O 1
ATOM 2284 N N . LYS A 1 292 ? -5.806 25.403 1.186 1.00 34.50 292 LYS A N 1
ATOM 2285 C CA . LYS A 1 292 ? -5.504 26.089 -0.059 1.00 34.50 292 LYS A CA 1
ATOM 2286 C C . LYS A 1 292 ? -4.793 25.033 -0.890 1.00 34.50 292 LYS A C 1
ATOM 2288 O O . LYS A 1 292 ? -3.825 24.466 -0.391 1.00 34.50 292 LYS A O 1
ATOM 2293 N N . LYS A 1 293 ? -5.348 24.697 -2.057 1.00 33.56 293 LYS A N 1
ATOM 2294 C CA . LYS A 1 293 ? -4.746 23.769 -3.014 1.00 33.56 293 LYS A CA 1
ATOM 2295 C C . LYS A 1 293 ? -3.231 23.976 -2.983 1.00 33.56 293 LYS A C 1
ATOM 2297 O O . LYS A 1 293 ? -2.751 24.987 -3.492 1.00 33.56 293 LYS A O 1
ATOM 2302 N N . ILE A 1 294 ? -2.498 23.047 -2.372 1.00 31.86 294 ILE A N 1
ATOM 2303 C CA . ILE A 1 294 ? -1.112 22.840 -2.749 1.00 31.86 294 ILE A CA 1
ATOM 2304 C C . ILE A 1 294 ? -1.263 22.209 -4.121 1.00 31.86 294 ILE A C 1
ATOM 2306 O O . ILE A 1 294 ? -1.569 21.031 -4.271 1.00 31.86 294 ILE A O 1
ATOM 2310 N N . SER A 1 295 ? -1.216 23.077 -5.127 1.00 32.91 295 SER A N 1
ATOM 2311 C CA . SER A 1 295 ? -0.848 22.681 -6.469 1.00 32.91 295 SER A CA 1
ATOM 2312 C C . SER A 1 295 ? 0.480 21.957 -6.316 1.00 32.91 295 SER A C 1
ATOM 2314 O O . SER A 1 295 ? 1.491 22.606 -6.062 1.00 32.91 295 SER A O 1
ATOM 2316 N N . ILE A 1 296 ? 0.475 20.631 -6.439 1.00 34.31 296 ILE A N 1
ATOM 2317 C CA . ILE A 1 296 ? 1.691 19.869 -6.696 1.00 34.31 296 ILE A CA 1
ATOM 2318 C C . ILE A 1 296 ? 2.132 20.287 -8.100 1.00 34.31 296 ILE A C 1
ATOM 2320 O O . ILE A 1 296 ? 1.740 19.717 -9.112 1.00 34.31 296 ILE A O 1
ATOM 2324 N N . LYS A 1 297 ? 2.874 21.391 -8.154 1.00 32.06 297 LYS A N 1
ATOM 2325 C CA . LYS A 1 297 ? 3.845 21.663 -9.198 1.00 32.06 297 LYS A CA 1
ATOM 2326 C C . LYS A 1 297 ? 5.198 21.438 -8.540 1.00 32.06 297 LYS A C 1
ATOM 2328 O O . LYS A 1 297 ? 5.573 22.206 -7.665 1.00 32.06 297 LYS A O 1
ATOM 2333 N N . THR A 1 298 ? 5.867 20.371 -8.974 1.00 35.69 298 THR A N 1
ATOM 2334 C CA . THR A 1 298 ? 7.332 20.254 -9.054 1.00 35.69 298 THR A CA 1
ATOM 2335 C C . THR A 1 298 ? 8.125 20.713 -7.828 1.00 35.69 298 THR A C 1
ATOM 2337 O O . THR A 1 298 ? 8.488 21.880 -7.724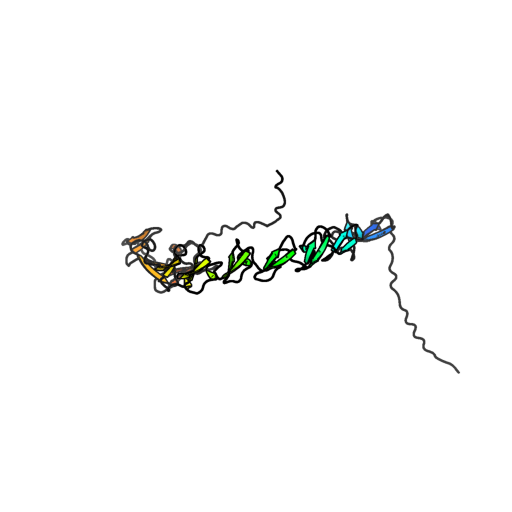 1.00 35.69 298 THR A O 1
ATOM 2340 N N . ALA A 1 299 ? 8.508 19.758 -6.980 1.00 29.52 299 ALA A N 1
ATOM 2341 C CA . ALA A 1 299 ? 9.727 19.865 -6.187 1.00 29.52 299 ALA A CA 1
ATOM 2342 C C . ALA A 1 299 ? 10.827 19.066 -6.904 1.00 29.52 299 ALA A C 1
ATOM 2344 O O . ALA A 1 299 ? 10.929 17.854 -6.755 1.00 29.52 299 ALA A O 1
ATOM 2345 N N . ASN A 1 300 ? 11.592 19.770 -7.737 1.00 32.16 300 ASN A N 1
ATOM 2346 C CA . ASN A 1 300 ? 12.948 19.406 -8.133 1.00 32.16 300 ASN A CA 1
ATOM 2347 C C . ASN A 1 300 ? 13.866 20.513 -7.593 1.00 32.16 300 ASN A C 1
ATOM 2349 O O . ASN A 1 300 ? 13.507 21.686 -7.709 1.00 32.16 300 ASN A O 1
ATOM 2353 N N . ALA A 1 301 ? 15.043 20.111 -7.094 1.00 30.03 301 ALA A N 1
ATOM 2354 C CA . ALA A 1 301 ? 16.134 20.918 -6.518 1.00 30.03 301 ALA A CA 1
ATOM 2355 C C . ALA A 1 301 ? 15.865 21.385 -5.063 1.00 30.03 301 ALA A C 1
ATOM 2357 O O . ALA A 1 301 ? 14.837 21.988 -4.790 1.00 30.03 301 ALA A O 1
ATOM 2358 N N . LEU A 1 302 ? 16.702 21.136 -4.049 1.00 31.55 302 LEU A N 1
ATOM 2359 C CA . LEU A 1 302 ? 18.161 21.002 -3.969 1.00 31.55 302 LEU A CA 1
ATOM 2360 C C . LEU A 1 302 ? 18.537 20.162 -2.731 1.00 31.55 302 LEU A C 1
ATOM 2362 O O . LEU A 1 302 ? 18.021 20.459 -1.663 1.00 31.55 302 LEU A O 1
ATOM 2366 N N . MET A 1 303 ? 19.478 19.219 -2.854 1.00 28.55 303 MET A N 1
ATOM 2367 C CA . MET A 1 303 ? 20.466 18.887 -1.809 1.00 28.55 303 MET A CA 1
ATOM 2368 C C . MET A 1 303 ? 21.719 18.314 -2.501 1.00 28.55 303 MET A C 1
ATOM 2370 O O . MET A 1 303 ? 21.875 17.107 -2.643 1.00 28.55 303 MET A O 1
ATOM 2374 N N . TYR A 1 304 ? 22.584 19.208 -2.982 1.00 36.31 304 TYR A N 1
ATOM 2375 C CA . TYR A 1 304 ? 24.035 19.024 -2.916 1.00 36.31 304 TYR A CA 1
ATOM 2376 C C . TYR A 1 304 ? 24.556 20.194 -2.083 1.00 36.31 304 TYR A C 1
ATOM 2378 O O . TYR A 1 304 ? 24.263 21.351 -2.396 1.00 36.31 304 TYR A O 1
ATOM 2386 N N . GLY A 1 305 ? 25.267 19.851 -1.015 1.00 42.94 305 GLY A N 1
ATOM 2387 C CA . GLY A 1 305 ? 25.797 20.721 0.027 1.00 42.94 305 GLY A CA 1
ATOM 2388 C C . GLY A 1 305 ? 26.096 19.874 1.246 1.00 42.94 305 GLY A C 1
ATOM 2389 O O . GLY A 1 305 ? 25.141 19.657 2.020 1.00 42.94 305 GLY A O 1
#

Sequence (305 aa):
MKSFLLFILLICTTPTISVHSCNNNKDCNVDEHCRNETLKCSKRCQYDADCESDKYCDGSECKTGCRPGSCSENKLCRNGKCEIGCSHHKHCKTDEYCNDDSWKCMIGCRYDESCEQDEYCNEDTRICTKGCRSDDNCDDKEYCDLDQNMCLLGCQADYSCGEKEYCNFETRLCSPGCSHHKFCEDNEYCNYVKHQCENACLNESGCGENSKCAAFNSNRYCSCLEGFIPEKGIGCRLKAQNETYSTNNCSSQCSRKGKCVLKHEVVYCYCPNRDIPLSNPFLMCPRRKFNKKISIKTANALMYG